Protein AF-0000000067795229 (afdb_homodimer)

Radius of gyration: 24.25 Å; Cα contacts (8 Å, |Δi|>4): 405; chains: 2; bounding box: 100×83×42 Å

Sequence (240 aa):
MGITENEPTPLRSTEGWIIIVDNLHPEISEEDLTDFYSTYGDVQVAHVNLDRRTGYAKGYALLQFATKDDADTAIAETNGVEFLEHNLEVSFAFHEADTSISQHRIRGSENRSRSPGRRRMGITENEPTPLRSTEGWIIIVDNLHPEISEEDLTDFYSTYGDVQVAHVNLDRRTGYAKGYALLQFATKDDADTAIAETNGVEFLEHNLEVSFAFHEADTSISQHRIRGSENRSRSPGRRR

Nearest PDB structures (foldseek):
  7a5p-assembly1_w  TM=8.977E-01  e=4.558E-11  Homo sapiens
  6gd3-assembly2_B  TM=9.555E-01  e=1.726E-09  Homo sapiens
  6gd1-assembly1_A  TM=9.635E-01  e=1.673E-08  Escherichia coli K-12
  4fxv-assembly1_A  TM=8.985E-01  e=4.875E-09  Homo sapiens
  5gvq-assembly1_A  TM=7.761E-01  e=3.000E-08  Homo sapiens

pLDDT: mean 82.14, std 22.74, range [29.3, 98.75]

InterPro domains:
  IPR000504 RNA recognition motif domain [PF00076] (19-88)
  IPR000504 RNA recognition motif domain [PS50102] (17-95)
  IPR000504 RNA recognition motif domain [SM00360] (18-91)
  IPR008111 RNA-binding motif protein 8 [PTHR45894] (5-113)
  IPR012677 Nucleotide-binding alpha-beta plait domain superfamily [G3DSA:3.30.70.330] (3-115)
  IPR035979 RNA-binding domain superfamily [SSF54928] (8-119)

Secondary structure (DSSP, 8-state):
------PPPB-PBPSBEEEEEES--TT--HHHHHHHHGGGS-EEEEEEEE-TTT--EEEEEEEEESSHHHHHHHHHHHTT-EETTEE-EEEES-B---------S---------------/------PPPB-PBPSBEEEEEES--TT--HHHHHHHHGGGS-EEEEEEEE-TTT--EEEEEEEEESSHHHHHHHHHHHTT-EETTEE-EEEES-B-------GGG---------------

Foldseek 3Di:
DPPPVCDDDDDDDDDFWKKKKFQDDFADDQVNVCVVLCVLHDWPDKDFDADPVPRTGPGMMMTTHHDPNSLVRSQVVQQQHDDPNTGMHMDTPDDDPPPPPCVPDVPPPPPPPPPPPPPD/DPPPVCDDDDDDDDDFWKKKKFQDDFADDQVNVCVVLCVLHHWPDKDFDADPVPRTGPGMMMTTHHDPNSLVSSQVVQQQHDDPNTGMHMDTPDDDPPPPPPVPPPPPCPPDPPPPPPDD

Solvent-accessible surface area (backbone atoms only — not comparable to full-atom values): 13807 Å² total; per-residue (Å²): 130,80,79,69,74,81,65,65,51,75,40,71,39,5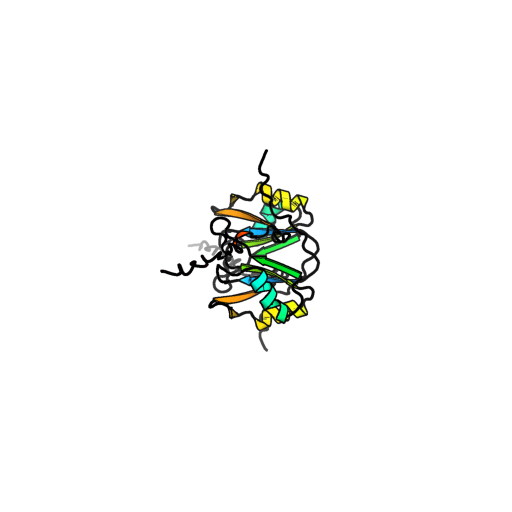6,70,22,26,41,33,34,41,30,51,45,46,46,80,61,46,45,65,59,49,47,62,62,52,41,79,43,39,63,66,76,44,63,30,62,48,58,35,85,89,77,67,34,32,73,21,41,32,41,37,29,19,69,41,62,68,32,42,49,49,42,34,70,71,38,43,64,34,74,48,87,90,22,56,26,44,46,44,67,52,40,53,48,76,72,73,68,69,77,70,59,79,73,65,69,77,67,71,74,72,73,70,79,73,74,77,123,130,82,79,69,74,83,64,66,51,73,42,71,38,57,70,22,26,42,33,35,40,31,51,44,47,47,81,60,47,43,65,59,48,46,62,62,53,42,80,43,38,63,66,78,43,63,30,61,47,58,35,85,90,79,67,32,32,72,21,42,32,42,36,27,19,69,40,62,67,32,42,50,49,41,35,71,71,38,42,63,35,75,48,87,93,24,56,26,45,44,42,66,52,40,53,49,76,74,73,69,68,72,65,65,73,68,64,72,77,70,72,75,78,73,72,78,74,75,77,127

Structure (mmCIF, N/CA/C/O backbone):
data_AF-0000000067795229-model_v1
#
loop_
_entity.id
_entity.type
_entity.pdbx_description
1 polymer YALI0E02530p
#
loop_
_atom_site.group_PDB
_atom_site.id
_atom_site.type_symbol
_atom_site.label_atom_id
_atom_site.label_alt_id
_atom_site.label_comp_id
_atom_site.label_asym_id
_atom_site.label_entity_id
_atom_site.label_seq_id
_atom_site.pdbx_PDB_ins_code
_atom_site.Cartn_x
_atom_site.Cartn_y
_atom_site.Cartn_z
_atom_site.occupancy
_atom_site.B_iso_or_equiv
_atom_site.auth_seq_id
_atom_site.auth_comp_id
_atom_site.auth_asym_id
_atom_site.auth_atom_id
_atom_site.pdbx_PDB_model_num
ATOM 1 N N . MET A 1 1 ? -32.781 7.387 12.383 1 32.22 1 MET A N 1
ATOM 2 C CA . MET A 1 1 ? -32.031 6.168 12.586 1 32.22 1 MET A CA 1
ATOM 3 C C . MET A 1 1 ? -30.781 6.164 11.703 1 32.22 1 MET A C 1
ATOM 5 O O . MET A 1 1 ? -30.875 6.203 10.477 1 32.22 1 MET A O 1
ATOM 9 N N . GLY A 1 2 ? -29.734 6.91 11.977 1 38.88 2 GLY A N 1
ATOM 10 C CA . GLY A 1 2 ? -28.594 7.254 11.141 1 38.88 2 GLY A CA 1
ATOM 11 C C . GLY A 1 2 ? -27.953 6.051 10.484 1 38.88 2 GLY A C 1
ATOM 12 O O . GLY A 1 2 ? -27.578 5.094 11.164 1 38.88 2 GLY A O 1
ATOM 13 N N . ILE A 1 3 ? -28.328 5.461 9.406 1 41.59 3 ILE A N 1
ATOM 14 C CA . ILE A 1 3 ? -27.75 4.367 8.633 1 41.59 3 ILE A CA 1
ATOM 15 C C . ILE A 1 3 ? -26.234 4.391 8.758 1 41.59 3 ILE A C 1
ATOM 17 O O . ILE A 1 3 ? -25.562 5.262 8.188 1 41.59 3 ILE A O 1
ATOM 21 N N . THR A 1 4 ? -25.719 4.203 9.867 1 48.28 4 THR A N 1
ATOM 22 C CA . THR A 1 4 ? -24.281 4.121 10.086 1 48.28 4 THR A CA 1
ATOM 23 C C . THR A 1 4 ? -23.625 3.221 9.039 1 48.28 4 THR A C 1
ATOM 25 O O . THR A 1 4 ? -23.922 2.027 8.969 1 48.28 4 THR A O 1
ATOM 28 N N . GLU A 1 5 ? -23.594 3.607 7.812 1 54.53 5 GLU A N 1
ATOM 29 C CA . GLU A 1 5 ? -22.891 2.877 6.758 1 54.53 5 GLU A CA 1
ATOM 30 C C . GLU A 1 5 ? -21.688 2.131 7.305 1 54.53 5 GLU A C 1
ATOM 32 O O . GLU A 1 5 ? -20.906 2.686 8.086 1 54.53 5 GLU A O 1
ATOM 37 N N . ASN A 1 6 ? -21.859 0.919 7.59 1 61.97 6 ASN A N 1
ATOM 38 C CA . ASN A 1 6 ? -20.938 -0.04 8.18 1 61.97 6 ASN A CA 1
ATOM 39 C C . ASN A 1 6 ? -19.562 0.008 7.504 1 61.97 6 ASN A C 1
ATOM 41 O O . ASN A 1 6 ? -19.422 -0.449 6.371 1 61.97 6 ASN A O 1
ATOM 45 N N . GLU A 1 7 ? -18.812 1.066 7.789 1 77.25 7 GLU A N 1
ATOM 46 C CA . GLU A 1 7 ? -17.422 1.123 7.332 1 77.25 7 GLU A CA 1
ATOM 47 C C . GLU A 1 7 ? -16.641 -0.091 7.816 1 77.25 7 GLU A C 1
ATOM 49 O O . GLU A 1 7 ? -16.797 -0.535 8.953 1 77.25 7 GLU A O 1
ATOM 54 N N . PRO A 1 8 ? -15.953 -0.634 6.918 1 83.88 8 PRO A N 1
ATOM 55 C CA . PRO A 1 8 ? -15.164 -1.782 7.363 1 83.88 8 PRO A CA 1
ATOM 56 C C . PRO A 1 8 ? -14.273 -1.458 8.562 1 83.88 8 PRO A C 1
ATOM 58 O O . PRO A 1 8 ? -13.758 -0.343 8.672 1 83.88 8 PRO A O 1
ATOM 61 N N . THR A 1 9 ? -14.234 -2.375 9.445 1 90.56 9 THR A N 1
ATOM 62 C CA . THR A 1 9 ? -13.414 -2.193 10.641 1 90.56 9 THR A CA 1
ATOM 63 C C . THR A 1 9 ? -11.93 -2.271 10.297 1 90.56 9 THR A C 1
ATOM 65 O O . THR A 1 9 ? -11.461 -3.281 9.766 1 90.56 9 THR A O 1
ATOM 68 N N . PRO A 1 10 ? -11.156 -1.222 10.609 1 92.62 10 PRO A N 1
ATOM 69 C CA . PRO A 1 10 ? -9.719 -1.271 10.312 1 92.62 10 PRO A CA 1
ATOM 70 C C . PRO A 1 10 ? -8.984 -2.342 11.117 1 92.62 10 PRO A C 1
ATOM 72 O O . PRO A 1 10 ? -9.383 -2.654 12.242 1 92.62 10 PRO A O 1
ATOM 75 N N . LEU A 1 11 ? -7.918 -2.846 10.508 1 91.12 11 LEU A N 1
ATOM 76 C CA . LEU A 1 11 ? -7.074 -3.836 11.172 1 91.12 11 LEU A CA 1
ATOM 77 C C . LEU A 1 11 ? -5.652 -3.314 11.336 1 91.12 11 LEU A C 1
ATOM 79 O O . LEU A 1 11 ? -5.129 -2.635 10.453 1 91.12 11 LEU A O 1
ATOM 83 N N . ARG A 1 12 ? -5.113 -3.707 12.438 1 93 12 ARG A N 1
ATOM 84 C CA . ARG A 1 12 ? -3.705 -3.432 12.695 1 93 12 ARG A CA 1
ATOM 85 C C . ARG A 1 12 ? -2.807 -4.285 11.805 1 93 12 ARG A C 1
ATOM 87 O O . ARG A 1 12 ? -3.09 -5.465 11.586 1 93 12 ARG A O 1
ATOM 94 N N . SER A 1 13 ? -1.744 -3.607 11.344 1 89.56 13 SER A N 1
ATOM 95 C CA . SER A 1 13 ? -0.718 -4.406 10.68 1 89.56 13 SER A CA 1
ATOM 96 C C . SER A 1 13 ? 0.098 -5.207 11.695 1 89.56 13 SER A C 1
ATOM 98 O O . SER A 1 13 ? 0.439 -4.695 12.766 1 89.56 13 SER A O 1
ATOM 100 N N . THR A 1 14 ? 0.274 -6.43 11.414 1 89.5 14 THR A N 1
ATOM 101 C CA . THR A 1 14 ? 1.13 -7.254 12.266 1 89.5 14 THR A CA 1
ATOM 102 C C . THR A 1 14 ? 2.518 -7.406 11.648 1 89.5 14 THR A C 1
ATOM 104 O O . THR A 1 14 ? 2.746 -6.988 10.508 1 89.5 14 THR A O 1
ATOM 107 N N . GLU A 1 15 ? 3.424 -7.988 12.484 1 90.06 15 GLU A N 1
ATOM 108 C CA . GLU A 1 15 ? 4.77 -8.227 11.969 1 90.06 15 GLU A CA 1
ATOM 109 C C . GLU A 1 15 ? 4.73 -9.117 10.727 1 90.06 15 GLU A C 1
ATOM 111 O O . GLU A 1 15 ? 4.098 -10.172 10.734 1 90.06 15 GLU A O 1
ATOM 116 N N . GLY A 1 16 ? 5.297 -8.719 9.68 1 94.06 16 GLY A N 1
ATOM 117 C CA . GLY A 1 16 ? 5.371 -9.414 8.406 1 94.06 16 GLY A CA 1
ATOM 118 C C . GLY A 1 16 ? 6.039 -8.594 7.316 1 94.06 16 GLY A C 1
ATOM 119 O O . GLY A 1 16 ? 6.84 -7.699 7.609 1 94.06 16 GLY A O 1
ATOM 120 N N . TRP A 1 17 ? 5.84 -9.148 6.148 1 96.38 17 TRP A N 1
ATOM 121 C CA . TRP A 1 17 ? 6.438 -8.516 4.973 1 96.38 17 TRP A CA 1
ATOM 122 C C . TRP A 1 17 ? 5.371 -8.172 3.939 1 96.38 17 TRP A C 1
ATOM 124 O O . TRP A 1 17 ? 4.656 -9.062 3.459 1 96.38 17 TRP A O 1
ATOM 134 N N . ILE A 1 18 ? 5.297 -6.859 3.646 1 97 18 ILE A N 1
ATOM 135 C CA . ILE A 1 18 ? 4.242 -6.387 2.756 1 97 18 ILE A CA 1
ATOM 136 C C . ILE A 1 18 ? 4.816 -6.133 1.363 1 97 18 ILE A C 1
ATOM 138 O O . ILE A 1 18 ? 5.848 -5.477 1.223 1 97 18 ILE A O 1
ATOM 142 N N . ILE A 1 19 ? 4.191 -6.688 0.37 1 97.81 19 ILE A N 1
ATOM 143 C CA . ILE A 1 19 ? 4.535 -6.387 -1.016 1 97.81 19 ILE A CA 1
ATOM 144 C C . ILE A 1 19 ? 3.398 -5.613 -1.674 1 97.81 19 ILE A C 1
ATOM 146 O O . ILE A 1 19 ? 2.246 -5.707 -1.246 1 97.81 19 ILE A O 1
ATOM 150 N N . ILE A 1 20 ? 3.723 -4.797 -2.643 1 97.5 20 ILE A N 1
ATOM 151 C CA . ILE A 1 20 ? 2.766 -4.102 -3.496 1 97.5 20 ILE A CA 1
ATOM 152 C C . ILE A 1 20 ? 2.734 -4.758 -4.875 1 97.5 20 ILE A C 1
ATOM 154 O O . ILE A 1 20 ? 3.785 -5.008 -5.473 1 97.5 20 ILE A O 1
ATOM 158 N N . VAL A 1 21 ? 1.566 -5.059 -5.344 1 97.75 21 VAL A N 1
ATOM 159 C CA . VAL A 1 21 ? 1.333 -5.562 -6.691 1 97.75 21 VAL A CA 1
ATOM 160 C C . VAL A 1 21 ? 0.591 -4.512 -7.516 1 97.75 21 VAL A C 1
ATOM 162 O O . VAL A 1 21 ? -0.549 -4.16 -7.203 1 97.75 21 VAL A O 1
ATOM 165 N N . ASP A 1 22 ? 1.22 -4.059 -8.562 1 96.06 22 ASP A N 1
ATOM 166 C CA . ASP A 1 22 ? 0.672 -3.01 -9.422 1 96.06 22 ASP A CA 1
ATOM 167 C C . ASP A 1 22 ? 0.287 -3.566 -10.789 1 96.06 22 ASP A C 1
ATOM 169 O O . ASP A 1 22 ? 0.689 -4.676 -11.148 1 96.06 22 ASP A O 1
ATOM 173 N N . ASN A 1 23 ? -0.533 -2.758 -11.484 1 95.69 23 ASN A N 1
ATOM 174 C CA . ASN A 1 23 ? -1.014 -3.076 -12.82 1 95.69 23 ASN A CA 1
ATOM 175 C C . ASN A 1 23 ? -1.986 -4.25 -12.805 1 95.69 23 ASN A C 1
ATOM 177 O O . ASN A 1 23 ? -1.893 -5.152 -13.641 1 95.69 23 ASN A O 1
ATOM 181 N N . LEU A 1 24 ? -2.842 -4.191 -11.914 1 97 24 LEU A N 1
ATOM 182 C CA . LEU A 1 24 ? -3.865 -5.223 -11.773 1 97 24 LEU A CA 1
ATOM 183 C C . LEU A 1 24 ? -5.059 -4.926 -12.68 1 97 24 LEU A C 1
ATOM 185 O O . LEU A 1 24 ? -5.363 -3.764 -12.953 1 97 24 LEU A O 1
ATOM 189 N N . HIS A 1 25 ? -5.668 -5.961 -13.148 1 97.19 25 HIS A N 1
ATOM 190 C CA . HIS A 1 25 ? -6.945 -5.836 -13.844 1 97.19 25 HIS A CA 1
ATOM 191 C C . HIS A 1 25 ? -7.996 -5.188 -12.945 1 97.19 25 HIS A C 1
ATOM 193 O O . HIS A 1 25 ? -8.086 -5.5 -11.758 1 97.19 25 HIS A O 1
ATOM 199 N N . PRO A 1 26 ? -8.891 -4.383 -13.57 1 96.12 26 PRO A N 1
ATOM 200 C CA . PRO A 1 26 ? -9.852 -3.641 -12.758 1 96.12 26 PRO A CA 1
ATOM 201 C C . PRO A 1 26 ? -10.82 -4.559 -12 1 96.12 26 PRO A C 1
ATOM 203 O O . PRO A 1 26 ? -11.359 -4.168 -10.969 1 96.12 26 PRO A O 1
ATOM 206 N N . GLU A 1 27 ? -10.977 -5.738 -12.406 1 95.19 27 GLU A N 1
ATOM 207 C CA . GLU A 1 27 ? -11.953 -6.621 -11.773 1 95.19 27 GLU A CA 1
ATOM 208 C C . GLU A 1 27 ? -11.273 -7.594 -10.812 1 95.19 27 GLU A C 1
ATOM 210 O O . GLU A 1 27 ? -11.922 -8.492 -10.273 1 95.19 27 GLU A O 1
ATOM 215 N N . ILE A 1 28 ? -10.047 -7.453 -10.555 1 96.5 28 ILE A N 1
ATOM 216 C CA . ILE A 1 28 ? -9.32 -8.336 -9.648 1 96.5 28 ILE A CA 1
ATOM 217 C C . ILE A 1 28 ? -9.898 -8.227 -8.242 1 96.5 28 ILE A C 1
ATOM 219 O O . ILE A 1 28 ? -10.227 -7.129 -7.781 1 96.5 28 ILE A O 1
ATOM 223 N N . SER A 1 29 ? -10.086 -9.352 -7.527 1 94.5 29 SER A N 1
ATOM 224 C CA . SER A 1 29 ? -10.562 -9.352 -6.145 1 94.5 29 SER A CA 1
ATOM 225 C C . SER A 1 29 ? -9.453 -9.766 -5.184 1 94.5 29 SER A C 1
ATOM 227 O O . SER A 1 29 ? -8.445 -10.352 -5.602 1 94.5 29 SER A O 1
ATOM 229 N N . GLU A 1 30 ? -9.703 -9.531 -3.961 1 95 30 GLU A N 1
ATOM 230 C CA . GLU A 1 30 ? -8.773 -9.977 -2.926 1 95 30 GLU A CA 1
ATOM 231 C C . GLU A 1 30 ? -8.68 -11.5 -2.9 1 95 30 GLU A C 1
ATOM 233 O O . GLU A 1 30 ? -7.598 -12.055 -2.682 1 95 30 GLU A O 1
ATOM 238 N N . GLU A 1 31 ? -9.789 -12.117 -3.123 1 95.31 31 GLU A N 1
ATOM 239 C CA . GLU A 1 31 ? -9.789 -13.578 -3.176 1 95.31 31 GLU A CA 1
ATOM 240 C C . GLU A 1 31 ? -8.953 -14.094 -4.34 1 95.31 31 GLU A C 1
ATOM 242 O O . GLU A 1 31 ? -8.18 -15.047 -4.188 1 95.31 31 GLU A O 1
ATOM 247 N N . ASP A 1 32 ? -9.055 -13.477 -5.516 1 95.88 32 ASP A N 1
ATOM 248 C CA . ASP A 1 32 ? -8.234 -13.844 -6.668 1 95.88 32 ASP A CA 1
ATOM 249 C C . ASP A 1 32 ? -6.75 -13.766 -6.336 1 95.88 32 ASP A C 1
ATOM 251 O O . ASP A 1 32 ? -5.988 -14.68 -6.652 1 95.88 32 ASP A O 1
ATOM 255 N N . LEU A 1 33 ? -6.359 -12.734 -5.672 1 97.12 33 LEU A N 1
ATOM 256 C CA . LEU A 1 33 ? -4.953 -12.516 -5.359 1 97.12 33 LEU A CA 1
ATOM 257 C C . LEU A 1 33 ? -4.473 -13.492 -4.289 1 97.12 33 LEU A C 1
ATOM 259 O O . LEU A 1 33 ? -3.367 -14.031 -4.387 1 97.12 33 LEU A O 1
ATOM 263 N N . THR A 1 34 ? -5.312 -13.641 -3.273 1 97.25 34 THR A N 1
ATOM 264 C CA . THR A 1 34 ? -4.945 -14.586 -2.225 1 97.25 34 THR A CA 1
ATOM 265 C C . THR A 1 34 ? -4.723 -15.984 -2.807 1 97.25 34 THR A C 1
ATOM 267 O O . THR A 1 34 ? -3.717 -16.625 -2.512 1 97.25 34 THR A O 1
ATOM 270 N N . ASP A 1 35 ? -5.645 -16.391 -3.635 1 97.06 35 ASP A N 1
ATOM 271 C CA . ASP A 1 35 ? -5.523 -17.703 -4.262 1 97.06 35 ASP A CA 1
ATOM 272 C C . ASP A 1 35 ? -4.254 -17.797 -5.105 1 97.06 35 ASP A C 1
ATOM 274 O O . ASP A 1 35 ? -3.52 -18.781 -5.031 1 97.06 35 ASP A O 1
ATOM 278 N N . PHE A 1 36 ? -3.924 -16.891 -5.879 1 97.56 36 PHE A N 1
ATOM 279 C CA . PHE A 1 36 ? -2.77 -16.875 -6.77 1 97.56 36 PHE A CA 1
ATOM 280 C C . PHE A 1 36 ? -1.471 -16.844 -5.973 1 97.56 36 PHE A C 1
ATOM 282 O O . PHE A 1 36 ? -0.566 -17.641 -6.219 1 97.56 36 PHE A O 1
ATOM 289 N N . TYR A 1 37 ? -1.35 -16.031 -5.012 1 98.38 37 TYR A N 1
ATOM 290 C CA . TYR A 1 37 ? -0.096 -15.805 -4.301 1 98.38 37 TYR A CA 1
ATOM 291 C C . TYR A 1 37 ? 0.1 -16.828 -3.199 1 98.38 37 TYR A C 1
ATOM 293 O O . TYR A 1 37 ? 1.198 -16.969 -2.656 1 98.38 37 TYR A O 1
ATOM 301 N N . SER A 1 38 ? -0.963 -17.562 -2.846 1 97.94 38 SER A N 1
ATOM 302 C CA . SER A 1 38 ? -0.82 -18.609 -1.854 1 97.94 38 SER A CA 1
ATOM 303 C C . SER A 1 38 ? 0.158 -19.688 -2.326 1 97.94 38 SER A C 1
ATOM 305 O O . SER A 1 38 ? 0.661 -20.469 -1.522 1 97.94 38 SER A O 1
ATOM 307 N N . THR A 1 39 ? 0.372 -19.719 -3.594 1 97.25 39 THR A N 1
ATOM 308 C CA . THR A 1 39 ? 1.328 -20.656 -4.168 1 97.25 39 THR A CA 1
ATOM 309 C C . THR A 1 39 ? 2.736 -20.375 -3.652 1 97.25 39 THR A C 1
ATOM 311 O O . THR A 1 39 ? 3.594 -21.266 -3.662 1 97.25 39 THR A O 1
ATOM 314 N N . TYR A 1 40 ? 3.02 -19.234 -3.064 1 97.81 40 TYR A N 1
ATOM 315 C CA . TYR A 1 40 ? 4.375 -18.828 -2.691 1 97.81 40 TYR A CA 1
ATOM 316 C C . TYR A 1 40 ? 4.523 -18.766 -1.177 1 97.81 40 TYR A C 1
ATOM 318 O O . TYR A 1 40 ? 5.613 -18.5 -0.666 1 97.81 40 TYR A O 1
ATOM 326 N N . GLY A 1 41 ? 3.445 -18.938 -0.505 1 97.06 41 GLY A N 1
ATOM 327 C CA . GLY A 1 41 ? 3.48 -18.906 0.948 1 97.06 41 GLY A CA 1
ATOM 328 C C . GLY A 1 41 ? 2.174 -18.438 1.567 1 97.06 41 GLY A C 1
ATOM 329 O O . GLY A 1 41 ? 1.165 -18.312 0.873 1 97.06 41 GLY A O 1
ATOM 330 N N . ASP A 1 42 ? 2.229 -18.25 2.863 1 95.62 42 ASP A N 1
ATOM 331 C CA . ASP A 1 42 ? 1.047 -17.859 3.623 1 95.62 42 ASP A CA 1
ATOM 332 C C . ASP A 1 42 ? 0.756 -16.359 3.443 1 95.62 42 ASP A C 1
ATOM 334 O O . ASP A 1 42 ? 1.516 -15.516 3.914 1 95.62 42 ASP A O 1
ATOM 338 N N . VAL A 1 43 ? -0.315 -16.078 2.764 1 96.69 43 VAL A N 1
ATOM 339 C CA . VAL A 1 43 ? -0.8 -14.711 2.643 1 96.69 43 VAL A CA 1
ATOM 340 C C . VAL A 1 43 ? -1.687 -14.367 3.838 1 96.69 43 VAL A C 1
ATOM 342 O O . VAL A 1 43 ? -2.818 -14.844 3.936 1 96.69 43 VAL A O 1
ATOM 345 N N . GLN A 1 44 ? -1.245 -13.539 4.66 1 94.19 44 GLN A N 1
ATOM 346 C CA . GLN A 1 44 ? -1.95 -13.242 5.902 1 94.19 44 GLN A CA 1
ATOM 347 C C . GLN A 1 44 ? -3.045 -12.203 5.676 1 94.19 44 GLN A C 1
ATOM 349 O O . GLN A 1 44 ? -4.07 -12.219 6.355 1 94.19 44 GLN A O 1
ATOM 354 N N . VAL A 1 45 ? -2.771 -11.297 4.828 1 92.75 45 VAL A N 1
ATOM 355 C CA . VAL A 1 45 ? -3.725 -10.242 4.496 1 92.75 45 VAL A CA 1
ATOM 356 C C . VAL A 1 45 ? -3.553 -9.828 3.037 1 92.75 45 VAL A C 1
ATOM 358 O O . VAL A 1 45 ? -2.43 -9.781 2.527 1 92.75 45 VAL A O 1
ATOM 361 N N . ALA A 1 46 ? -4.695 -9.664 2.369 1 95.62 46 ALA A N 1
ATOM 362 C CA . ALA A 1 46 ? -4.73 -9.062 1.039 1 95.62 46 ALA A CA 1
ATOM 363 C C . ALA A 1 46 ? -5.684 -7.867 1.007 1 95.62 46 ALA A C 1
ATOM 365 O O . ALA A 1 46 ? -6.777 -7.922 1.569 1 95.62 46 ALA A O 1
ATOM 366 N N . HIS A 1 47 ? -5.195 -6.812 0.414 1 95.25 47 HIS A N 1
ATOM 367 C CA . HIS A 1 47 ? -6.02 -5.617 0.267 1 95.25 47 HIS A CA 1
ATOM 368 C C . HIS A 1 47 ? -5.945 -5.07 -1.155 1 95.25 47 HIS A C 1
ATOM 370 O O . HIS A 1 47 ? -4.859 -4.777 -1.658 1 95.25 47 HIS A O 1
ATOM 376 N N . VAL A 1 48 ? -7.145 -4.941 -1.725 1 95.75 48 VAL A N 1
ATOM 377 C CA . VAL A 1 48 ? -7.285 -4.309 -3.031 1 95.75 48 VAL A CA 1
ATOM 378 C C . VAL A 1 48 ? -7.961 -2.949 -2.877 1 95.75 48 VAL A C 1
ATOM 380 O O . VAL A 1 48 ? -9.07 -2.857 -2.344 1 95.75 48 VAL A O 1
ATOM 383 N N . ASN A 1 49 ? -7.188 -1.893 -3.248 1 92.94 49 ASN A N 1
ATOM 384 C CA . ASN A 1 49 ? -7.77 -0.557 -3.178 1 92.94 49 ASN A CA 1
ATOM 385 C C . ASN A 1 49 ? -8.789 -0.33 -4.285 1 92.94 49 ASN A C 1
ATOM 387 O O . ASN A 1 49 ? -8.469 -0.452 -5.469 1 92.94 49 ASN A O 1
ATOM 391 N N . LEU A 1 50 ? -10.023 0.042 -3.891 1 90.88 50 LEU A N 1
ATOM 392 C CA . LEU A 1 50 ? -11.133 0.145 -4.836 1 90.88 50 LEU A CA 1
ATOM 393 C C . LEU A 1 50 ? -11.516 1.603 -5.062 1 90.88 50 LEU A C 1
ATOM 395 O O . LEU A 1 50 ? -11.391 2.43 -4.156 1 90.88 50 LEU A O 1
ATOM 399 N N . ASP A 1 51 ? -11.898 1.829 -6.32 1 89.06 51 ASP A N 1
ATOM 400 C CA . ASP A 1 51 ? -12.617 3.064 -6.605 1 89.06 51 ASP A CA 1
ATOM 401 C C . ASP A 1 51 ? -14.039 3.012 -6.043 1 89.06 51 ASP A C 1
ATOM 403 O O . ASP A 1 51 ? -14.859 2.213 -6.492 1 89.06 51 ASP A O 1
ATOM 407 N N . ARG A 1 52 ? -14.344 3.85 -5.176 1 82.62 52 ARG A N 1
ATOM 408 C CA . ARG A 1 52 ? -15.617 3.781 -4.469 1 82.62 52 ARG A CA 1
ATOM 409 C C . ARG A 1 52 ? -16.781 4.098 -5.402 1 82.62 52 ARG A C 1
ATOM 411 O O . ARG A 1 52 ? -17.922 3.711 -5.137 1 82.62 52 ARG A O 1
ATOM 418 N N . ARG A 1 53 ? -16.516 4.824 -6.477 1 87.25 53 ARG A N 1
ATOM 419 C CA . ARG A 1 53 ? -17.578 5.195 -7.41 1 87.25 53 ARG A CA 1
ATOM 420 C C . ARG A 1 53 ? -17.953 4.023 -8.312 1 87.25 53 ARG A C 1
ATOM 422 O O . ARG A 1 53 ? -19.125 3.809 -8.609 1 87.25 53 ARG A O 1
ATOM 429 N N . THR A 1 54 ? -16.984 3.174 -8.734 1 90.38 54 THR A N 1
ATOM 430 C CA . THR A 1 54 ? -17.219 2.113 -9.711 1 90.38 54 THR A CA 1
ATOM 431 C C . THR A 1 54 ? -17.203 0.745 -9.031 1 90.38 54 THR A C 1
ATOM 433 O O . THR A 1 54 ? -17.766 -0.218 -9.555 1 90.38 54 THR A O 1
ATOM 436 N N . GLY A 1 55 ? -16.484 0.65 -7.887 1 90.25 55 GLY A N 1
ATOM 437 C CA . GLY A 1 55 ? -16.281 -0.642 -7.246 1 90.25 55 GLY A CA 1
ATOM 438 C C . GLY A 1 55 ? -15.148 -1.444 -7.859 1 90.25 55 GLY A C 1
ATOM 439 O O . GLY A 1 55 ? -14.891 -2.574 -7.441 1 90.25 55 GLY A O 1
ATOM 440 N N . TYR A 1 56 ? -14.492 -0.842 -8.906 1 93.75 56 TYR A N 1
ATOM 441 C CA . TYR A 1 56 ? -13.375 -1.525 -9.547 1 93.75 56 TYR A CA 1
ATOM 442 C C . TYR A 1 56 ? -12.062 -1.231 -8.828 1 93.75 56 TYR A C 1
ATOM 444 O O . TYR A 1 56 ? -11.938 -0.209 -8.148 1 93.75 56 TYR A O 1
ATOM 452 N N . ALA A 1 57 ? -11.141 -2.164 -8.953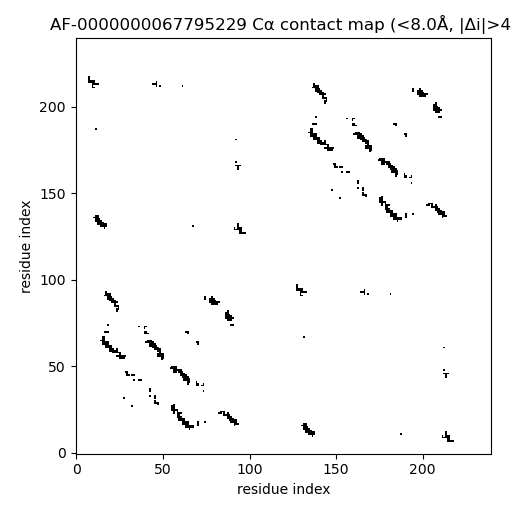 1 94.5 57 ALA A N 1
ATOM 453 C CA . ALA A 1 57 ? -9.805 -1.956 -8.383 1 94.5 57 ALA A CA 1
ATOM 454 C C . ALA A 1 57 ? -9.133 -0.736 -9.008 1 94.5 57 ALA A C 1
ATOM 456 O O . ALA A 1 57 ? -9.234 -0.513 -10.211 1 94.5 57 ALA A O 1
ATOM 457 N N . LYS A 1 58 ? -8.398 0.058 -8.211 1 93.25 58 LYS A N 1
ATOM 458 C CA . LYS A 1 58 ? -7.605 1.182 -8.695 1 93.25 58 LYS A CA 1
ATOM 459 C C . LYS A 1 58 ? -6.324 0.698 -9.375 1 93.25 58 LYS A C 1
ATOM 461 O O . LYS A 1 58 ? -5.578 1.495 -9.945 1 93.25 58 LYS A O 1
ATOM 466 N N . GLY A 1 59 ? -6.004 -0.624 -9.32 1 92.94 59 GLY A N 1
ATOM 467 C CA . GLY A 1 59 ? -4.902 -1.208 -10.07 1 92.94 59 GLY A CA 1
ATOM 468 C C . GLY A 1 59 ? -3.75 -1.648 -9.188 1 92.94 59 GLY A C 1
ATOM 469 O O . GLY A 1 59 ? -2.682 -2.014 -9.68 1 92.94 59 GLY A O 1
ATOM 470 N N . TYR A 1 60 ? -3.848 -1.559 -7.895 1 95.56 60 TYR A N 1
ATOM 471 C CA . TYR A 1 60 ? -2.789 -2.059 -7.027 1 95.56 60 TYR A CA 1
ATOM 472 C C . TYR A 1 60 ? -3.369 -2.756 -5.801 1 95.56 60 TYR A C 1
ATOM 474 O O . TYR A 1 60 ? -4.531 -2.541 -5.449 1 95.56 60 TYR A O 1
ATOM 482 N N . ALA A 1 61 ? -2.566 -3.582 -5.23 1 97.19 61 ALA A N 1
ATOM 483 C CA . ALA A 1 61 ? -2.936 -4.328 -4.031 1 97.19 61 ALA A CA 1
ATOM 484 C C . ALA A 1 61 ? -1.745 -4.469 -3.086 1 97.19 61 ALA A C 1
ATOM 486 O O . ALA A 1 61 ? -0.591 -4.371 -3.512 1 97.19 61 ALA A O 1
ATOM 487 N N . LEU A 1 62 ? -2.062 -4.656 -1.824 1 97.44 62 LEU A N 1
ATOM 488 C CA . LEU A 1 62 ? -1.092 -4.984 -0.785 1 97.44 62 LEU A CA 1
ATOM 489 C C . LEU A 1 62 ? -1.284 -6.414 -0.292 1 97.44 62 LEU A C 1
ATOM 491 O O . LEU A 1 62 ? -2.41 -6.836 -0.019 1 97.44 62 LEU A O 1
ATOM 495 N N . LEU A 1 63 ? -0.199 -7.117 -0.2 1 97.38 63 LEU A N 1
ATOM 496 C CA . LEU A 1 63 ? -0.209 -8.445 0.409 1 97.38 63 LEU A CA 1
ATOM 497 C C . LEU A 1 63 ? 0.82 -8.531 1.531 1 97.38 63 LEU A C 1
ATOM 499 O O . LEU A 1 63 ? 1.954 -8.078 1.377 1 97.38 63 LEU A O 1
ATOM 503 N N . GLN A 1 64 ? 0.381 -9.133 2.572 1 96.19 64 GLN A N 1
ATOM 504 C CA . GLN A 1 64 ? 1.314 -9.391 3.664 1 96.19 64 GLN A CA 1
ATOM 505 C C . GLN A 1 64 ? 1.643 -10.875 3.773 1 96.19 64 GLN A C 1
ATOM 507 O O . GLN A 1 64 ? 0.741 -11.711 3.875 1 96.19 64 GLN A O 1
ATOM 512 N N . PHE A 1 65 ? 2.918 -11.133 3.748 1 97.38 65 PHE A N 1
ATOM 513 C CA . PHE A 1 65 ? 3.422 -12.484 3.992 1 97.38 65 PHE A CA 1
ATOM 514 C C . PHE A 1 65 ? 4.004 -12.594 5.398 1 97.38 65 PHE A C 1
ATOM 516 O O . PHE A 1 65 ? 4.523 -11.617 5.938 1 97.38 65 PHE A O 1
ATOM 523 N N . ALA A 1 66 ? 3.996 -13.773 5.914 1 94.56 66 ALA A N 1
ATOM 524 C CA . ALA A 1 66 ? 4.52 -14.008 7.262 1 94.56 66 ALA A CA 1
ATOM 525 C C . ALA A 1 66 ? 6.047 -13.977 7.27 1 94.56 66 ALA A C 1
ATOM 527 O O . ALA A 1 66 ? 6.656 -13.523 8.242 1 94.56 66 ALA A O 1
ATOM 528 N N . THR A 1 67 ? 6.691 -14.445 6.203 1 96.5 67 THR A N 1
ATOM 529 C CA . THR A 1 67 ? 8.148 -14.516 6.191 1 96.5 67 THR A CA 1
ATOM 530 C C . THR A 1 67 ? 8.719 -13.719 5.023 1 96.5 67 THR A C 1
ATOM 532 O O . THR A 1 67 ? 8.07 -13.578 3.984 1 96.5 67 THR A O 1
ATOM 535 N N . LYS A 1 68 ? 9.898 -13.344 5.172 1 97.25 68 LYS A N 1
ATOM 536 C CA . LYS A 1 68 ? 10.602 -12.641 4.102 1 97.25 68 LYS A CA 1
ATOM 537 C C . LYS A 1 68 ? 10.828 -13.562 2.9 1 97.25 68 LYS A C 1
ATOM 539 O O . LYS A 1 68 ? 10.727 -13.125 1.752 1 97.25 68 LYS A O 1
ATOM 544 N N . ASP A 1 69 ? 11.195 -14.82 3.176 1 98.12 69 ASP A N 1
ATOM 545 C CA . ASP A 1 69 ? 11.461 -15.781 2.107 1 98.12 69 ASP A CA 1
ATOM 546 C C . ASP A 1 69 ? 10.25 -15.93 1.19 1 98.12 69 ASP A C 1
ATOM 548 O O . ASP A 1 69 ? 10.383 -15.938 -0.035 1 98.12 69 ASP A O 1
ATOM 552 N N . ASP A 1 70 ? 9.078 -16.031 1.748 1 98.44 70 ASP A N 1
ATOM 553 C CA . ASP A 1 70 ? 7.859 -16.141 0.949 1 98.44 70 ASP A CA 1
ATOM 554 C C . ASP A 1 70 ? 7.668 -14.891 0.083 1 98.44 70 ASP A C 1
ATOM 556 O O . ASP A 1 70 ? 7.355 -15 -1.104 1 98.44 70 ASP A O 1
ATOM 560 N N . ALA A 1 71 ? 7.84 -13.742 0.69 1 98.25 71 ALA A N 1
ATOM 561 C CA . ALA A 1 71 ? 7.688 -12.484 -0.036 1 98.25 71 ALA A CA 1
ATOM 562 C C . ALA A 1 71 ? 8.703 -12.375 -1.168 1 98.25 71 ALA A C 1
ATOM 564 O O . ALA A 1 71 ? 8.359 -11.992 -2.289 1 98.25 71 ALA A O 1
ATOM 565 N N . ASP A 1 72 ? 9.945 -12.734 -0.812 1 98.25 72 ASP A N 1
ATOM 566 C CA . ASP A 1 72 ? 10.992 -12.734 -1.825 1 98.25 72 ASP A CA 1
ATOM 567 C C . ASP A 1 72 ? 10.633 -13.641 -2.996 1 98.25 72 ASP A C 1
ATOM 569 O O . ASP A 1 72 ? 10.773 -13.258 -4.156 1 98.25 72 ASP A O 1
ATOM 573 N N . THR A 1 73 ? 10.242 -14.781 -2.703 1 98.44 73 THR A N 1
ATOM 574 C CA . THR A 1 73 ? 9.867 -15.742 -3.734 1 98.44 73 THR A CA 1
ATOM 575 C C . THR A 1 73 ? 8.711 -15.211 -4.578 1 98.44 73 THR A C 1
ATOM 577 O O . THR A 1 73 ? 8.742 -15.289 -5.809 1 98.44 73 THR A O 1
ATOM 580 N N . ALA A 1 74 ? 7.684 -14.688 -3.883 1 98.75 74 ALA A N 1
ATOM 581 C CA . ALA A 1 74 ? 6.535 -14.133 -4.59 1 98.75 74 ALA A CA 1
ATOM 582 C C . ALA A 1 74 ? 6.973 -13.055 -5.578 1 98.75 74 ALA A C 1
ATOM 584 O O . ALA A 1 74 ? 6.539 -13.047 -6.73 1 98.75 74 ALA A O 1
ATOM 585 N N . ILE A 1 75 ? 7.848 -12.156 -5.117 1 98.25 75 ILE A N 1
ATOM 586 C CA . ILE A 1 75 ? 8.32 -11.055 -5.957 1 98.25 75 ILE A CA 1
ATOM 587 C C . ILE A 1 75 ? 9.125 -11.609 -7.125 1 98.25 75 ILE A C 1
ATOM 589 O O . ILE A 1 75 ? 8.867 -11.273 -8.281 1 98.25 75 ILE A O 1
ATOM 593 N N . ALA A 1 76 ? 10.039 -12.5 -6.871 1 98.25 76 ALA A N 1
ATOM 594 C CA . ALA A 1 76 ? 10.914 -13.062 -7.898 1 98.25 76 ALA A CA 1
ATOM 595 C C . ALA A 1 76 ? 10.102 -13.789 -8.969 1 98.25 76 ALA A C 1
ATOM 597 O O . ALA A 1 76 ? 10.422 -13.711 -10.156 1 98.25 76 ALA A O 1
ATOM 598 N N . GLU A 1 77 ? 9.109 -14.398 -8.57 1 98.25 77 GLU A N 1
ATOM 599 C CA . GLU A 1 77 ? 8.359 -15.266 -9.477 1 98.25 77 GLU A CA 1
ATOM 600 C C . GLU A 1 77 ? 7.316 -14.484 -10.266 1 98.25 77 GLU A C 1
ATOM 602 O O . GLU A 1 77 ? 6.883 -14.914 -11.336 1 98.25 77 GLU A O 1
ATOM 607 N N . THR A 1 78 ? 6.918 -13.344 -9.75 1 98.44 78 THR A N 1
ATOM 608 C CA . THR A 1 78 ? 5.723 -12.773 -10.367 1 98.44 78 THR A CA 1
ATOM 609 C C . THR A 1 78 ? 6.012 -11.383 -10.914 1 98.44 78 THR A C 1
ATOM 611 O O . THR A 1 78 ? 5.234 -10.852 -11.711 1 98.44 78 THR A O 1
ATOM 614 N N . ASN A 1 79 ? 7.055 -10.734 -10.453 1 97.88 79 ASN A N 1
ATOM 615 C CA . ASN A 1 79 ? 7.355 -9.422 -11.023 1 97.88 79 ASN A CA 1
ATOM 616 C C . ASN A 1 79 ? 7.609 -9.516 -12.523 1 97.88 79 ASN A C 1
ATOM 618 O O . ASN A 1 79 ? 8.438 -10.305 -12.977 1 97.88 79 ASN A O 1
ATOM 622 N N . GLY A 1 80 ? 6.824 -8.758 -13.289 1 96.88 80 GLY A N 1
ATOM 623 C CA . GLY A 1 80 ? 6.973 -8.734 -14.734 1 96.88 80 GLY A CA 1
ATOM 624 C C . GLY A 1 80 ? 6.16 -9.812 -15.43 1 96.88 80 GLY A C 1
ATOM 625 O O . GLY A 1 80 ? 6.098 -9.844 -16.656 1 96.88 80 GLY A O 1
ATOM 626 N N . VAL A 1 81 ? 5.492 -10.602 -14.672 1 96.81 81 VAL A N 1
ATOM 627 C CA . VAL A 1 81 ? 4.715 -11.688 -15.258 1 96.81 81 VAL A CA 1
ATOM 628 C C . VAL A 1 81 ? 3.344 -11.172 -15.688 1 96.81 81 VAL A C 1
ATOM 630 O O . VAL A 1 81 ? 2.764 -10.312 -15.023 1 96.81 81 VAL A O 1
ATOM 633 N N . GLU A 1 82 ? 2.875 -11.773 -16.781 1 96.56 82 GLU A N 1
ATOM 634 C CA . GLU A 1 82 ? 1.532 -11.438 -17.25 1 96.56 82 GLU A CA 1
ATOM 635 C C . GLU A 1 82 ? 0.466 -12.125 -16.406 1 96.56 82 GLU A C 1
ATOM 637 O O . GLU A 1 82 ? 0.553 -13.336 -16.141 1 96.56 82 GLU A O 1
ATOM 642 N N . PHE A 1 83 ? -0.448 -11.422 -15.961 1 94.5 83 PHE A N 1
ATOM 643 C CA . PHE A 1 83 ? -1.593 -11.891 -15.188 1 94.5 83 PHE A CA 1
ATOM 644 C C . PHE A 1 83 ? -2.869 -11.188 -15.633 1 94.5 83 PHE A C 1
ATOM 646 O O . PHE A 1 83 ? -2.98 -9.969 -15.523 1 94.5 83 PHE A O 1
ATOM 653 N N . LEU A 1 84 ? -3.834 -11.906 -16.156 1 93.94 84 LEU A N 1
ATOM 654 C CA . LEU A 1 84 ? -5.086 -11.367 -16.688 1 93.94 84 LEU A CA 1
ATOM 655 C C . LEU A 1 84 ? -4.816 -10.258 -17.688 1 93.94 84 LEU A C 1
ATOM 657 O O . LEU A 1 84 ? -5.398 -9.172 -17.594 1 93.94 84 LEU A O 1
ATOM 661 N N . GLU A 1 85 ? -3.785 -10.453 -18.547 1 94.12 85 GLU A N 1
ATOM 662 C CA . GLU A 1 85 ? -3.463 -9.609 -19.688 1 94.12 85 GLU A CA 1
ATOM 663 C C . GLU A 1 85 ? -2.76 -8.328 -19.25 1 94.12 85 GLU A C 1
ATOM 665 O O . GLU A 1 85 ? -2.73 -7.344 -19.984 1 94.12 85 GLU A O 1
ATOM 670 N N . HIS A 1 86 ? -2.291 -8.305 -18.047 1 96.75 86 HIS A N 1
ATOM 671 C CA . HIS A 1 86 ? -1.501 -7.191 -17.547 1 96.75 86 HIS A CA 1
ATOM 672 C C . HIS A 1 86 ? -0.169 -7.668 -16.969 1 96.75 86 HIS A C 1
ATOM 674 O O . HIS A 1 86 ? -0.11 -8.703 -16.312 1 96.75 86 HIS A O 1
ATOM 680 N N . ASN A 1 87 ? 0.909 -6.93 -17.25 1 96.69 87 ASN A N 1
ATOM 681 C CA . ASN A 1 87 ? 2.191 -7.27 -16.641 1 96.69 87 ASN A CA 1
ATOM 682 C C . ASN A 1 87 ? 2.299 -6.723 -15.219 1 96.69 87 ASN A C 1
ATOM 684 O O . ASN A 1 87 ? 2.312 -5.508 -15.016 1 96.69 87 ASN A O 1
ATOM 688 N N . LEU A 1 88 ? 2.41 -7.633 -14.289 1 97.62 88 LEU A N 1
ATOM 689 C CA . LEU A 1 88 ? 2.469 -7.23 -12.883 1 97.62 88 LEU A CA 1
ATOM 690 C C . LEU A 1 88 ? 3.781 -6.516 -12.586 1 97.62 88 LEU A C 1
ATOM 692 O O . LEU A 1 88 ? 4.816 -6.832 -13.172 1 97.62 88 LEU A O 1
ATOM 696 N N . GLU A 1 89 ? 3.76 -5.531 -11.789 1 96.75 89 GLU A N 1
ATOM 697 C CA . GLU A 1 89 ? 4.918 -4.949 -11.117 1 96.75 89 GLU A CA 1
ATOM 698 C C . GLU A 1 89 ? 4.852 -5.176 -9.609 1 96.75 89 GLU A C 1
ATOM 700 O O . GLU A 1 89 ? 3.895 -4.758 -8.953 1 96.75 89 GLU A O 1
ATOM 705 N N . VAL A 1 90 ? 5.805 -5.852 -9.062 1 97.5 90 VAL A N 1
ATOM 706 C CA . VAL A 1 90 ? 5.738 -6.305 -7.68 1 97.5 90 VAL A CA 1
ATOM 707 C C . VAL A 1 90 ? 7 -5.879 -6.934 1 97.5 90 VAL A C 1
ATOM 709 O O . VAL A 1 90 ? 8.117 -6.055 -7.438 1 97.5 90 VAL A O 1
ATOM 712 N N . SER A 1 91 ? 6.852 -5.316 -5.805 1 96.38 91 SER A N 1
ATOM 713 C CA . SER A 1 91 ? 7.977 -4.887 -4.984 1 96.38 91 SER A CA 1
ATOM 714 C C . SER A 1 91 ? 7.605 -4.859 -3.504 1 96.38 91 SER A C 1
ATOM 716 O O . SER A 1 91 ? 6.434 -4.984 -3.152 1 96.38 91 SER A O 1
ATOM 718 N N . PHE A 1 92 ? 8.633 -4.75 -2.701 1 96.19 92 PHE A N 1
ATOM 719 C CA . PHE A 1 92 ? 8.375 -4.539 -1.282 1 96.19 92 PHE A CA 1
ATOM 720 C C . PHE A 1 92 ? 7.781 -3.156 -1.042 1 96.19 92 PHE A C 1
ATOM 722 O O . PHE A 1 92 ? 8.195 -2.18 -1.671 1 96.19 92 PHE A O 1
ATOM 729 N N . ALA A 1 93 ? 6.902 -3.119 -0.089 1 94.62 93 ALA A N 1
ATOM 730 C CA . ALA A 1 93 ? 6.324 -1.832 0.287 1 94.62 93 ALA A CA 1
ATOM 731 C C . ALA A 1 93 ? 7.328 -0.99 1.073 1 94.62 93 ALA A C 1
ATOM 733 O O . ALA A 1 93 ? 7.492 0.202 0.803 1 94.62 93 ALA A O 1
ATOM 734 N N . PHE A 1 94 ? 8.039 -1.589 2.012 1 91.75 94 PHE A N 1
ATOM 735 C CA . PHE A 1 94 ? 8.906 -0.841 2.912 1 91.75 94 PHE A CA 1
ATOM 736 C C . PHE A 1 94 ? 10.367 -1.196 2.674 1 91.75 94 PHE A C 1
ATOM 738 O O . PHE A 1 94 ? 10.719 -2.373 2.547 1 91.75 94 PHE A O 1
ATOM 745 N N . HIS A 1 95 ? 11.148 -0.121 2.533 1 90.62 95 HIS A N 1
ATOM 746 C CA . HIS A 1 95 ? 12.586 -0.256 2.299 1 90.62 95 HIS A CA 1
ATOM 747 C C . HIS A 1 95 ? 13.375 0.749 3.131 1 90.62 95 HIS A C 1
ATOM 749 O O . HIS A 1 95 ? 12.844 1.788 3.527 1 90.62 95 HIS A O 1
ATOM 755 N N . GLU A 1 96 ? 14.562 0.367 3.361 1 85 96 GLU A N 1
ATOM 756 C CA . GLU A 1 96 ? 15.461 1.351 3.959 1 85 96 GLU A CA 1
ATOM 757 C C . GLU A 1 96 ? 15.695 2.531 3.02 1 85 96 GLU A C 1
ATOM 759 O O . GLU A 1 96 ? 15.742 2.359 1.8 1 85 96 GLU A O 1
ATOM 764 N N . ALA A 1 97 ? 15.602 3.736 3.682 1 71.75 97 ALA A N 1
ATOM 765 C CA . ALA A 1 97 ? 15.859 4.938 2.895 1 71.75 97 ALA A CA 1
ATOM 766 C C . ALA A 1 97 ? 17.172 4.809 2.119 1 71.75 97 ALA A C 1
ATOM 768 O O . ALA A 1 97 ? 18.125 4.195 2.6 1 71.75 97 ALA A O 1
ATOM 769 N N . ASP A 1 98 ? 16.969 5.008 0.786 1 60.75 98 ASP A N 1
ATOM 770 C CA . ASP A 1 98 ? 18.203 5 0.018 1 60.75 98 ASP A CA 1
ATOM 771 C C . ASP A 1 98 ? 19.188 6.059 0.534 1 60.75 98 ASP A C 1
ATOM 773 O O . ASP A 1 98 ? 18.828 7.23 0.65 1 60.75 98 ASP A O 1
ATOM 777 N N . THR A 1 99 ? 20.047 5.688 1.441 1 52.16 99 THR A N 1
ATOM 778 C CA . THR A 1 99 ? 21.109 6.625 1.775 1 52.16 99 THR A CA 1
ATOM 779 C C . THR A 1 99 ? 21.844 7.082 0.517 1 52.16 99 THR A C 1
ATOM 781 O O . THR A 1 99 ? 22.844 7.797 0.6 1 52.16 99 THR A O 1
ATOM 784 N N . SER A 1 100 ? 21.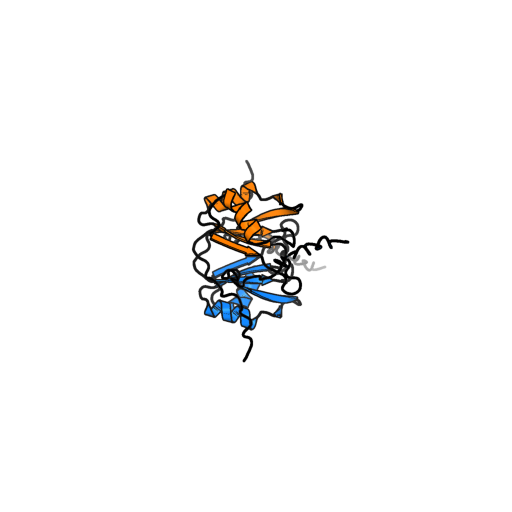531 6.543 -0.479 1 50.06 100 SER A N 1
ATOM 785 C CA . SER A 1 100 ? 22.391 7 -1.571 1 50.06 100 SER A CA 1
ATOM 786 C C . SER A 1 100 ? 22.25 8.5 -1.789 1 50.06 100 SER A C 1
ATOM 788 O O . SER A 1 100 ? 21.141 9.031 -1.793 1 50.06 100 SER A O 1
ATOM 790 N N . ILE A 1 101 ? 23.266 9.227 -1.374 1 42.41 101 ILE A N 1
ATOM 791 C CA . ILE A 1 101 ? 23.625 10.625 -1.566 1 42.41 101 ILE A CA 1
ATOM 792 C C . ILE A 1 101 ? 23.141 11.102 -2.938 1 42.41 101 ILE A C 1
ATOM 794 O O . ILE A 1 101 ? 23.625 10.617 -3.967 1 42.41 101 ILE A O 1
ATOM 798 N N . SER A 1 102 ? 21.875 11.195 -3.084 1 42.47 102 SER A N 1
ATOM 799 C CA . SER A 1 102 ? 21.625 11.992 -4.277 1 42.47 102 SER A CA 1
ATOM 800 C C . SER A 1 102 ? 22.609 13.156 -4.371 1 42.47 102 SER A C 1
ATOM 802 O O . SER A 1 102 ? 22.5 14.125 -3.613 1 42.47 102 SER A O 1
ATOM 804 N N . GLN A 1 103 ? 23.766 12.828 -4.598 1 39.5 103 GLN A N 1
ATOM 805 C CA . GLN A 1 103 ? 24.75 13.82 -5.016 1 39.5 103 GLN A CA 1
ATOM 806 C C . GLN A 1 103 ? 24.156 14.773 -6.055 1 39.5 103 GLN A C 1
ATOM 808 O O . GLN A 1 103 ? 24.891 15.32 -6.887 1 39.5 103 GLN A O 1
ATOM 813 N N . HIS A 1 104 ? 22.953 14.57 -6.363 1 38.91 104 HIS A N 1
ATOM 814 C CA . HIS A 1 104 ? 22.688 15.461 -7.492 1 38.91 104 HIS A CA 1
ATOM 815 C C . HIS A 1 104 ? 23.219 16.859 -7.234 1 38.91 104 HIS A C 1
ATOM 817 O O . HIS A 1 104 ? 23.953 17.406 -8.055 1 38.91 104 HIS A O 1
ATOM 823 N N . ARG A 1 105 ? 22.141 17.844 -7.078 1 38.66 105 ARG A N 1
ATOM 824 C CA . ARG A 1 105 ? 22.078 19.109 -7.781 1 38.66 105 ARG A CA 1
ATOM 825 C C . ARG A 1 105 ? 22.875 20.188 -7.043 1 38.66 105 ARG A C 1
ATOM 827 O O . ARG A 1 105 ? 22.312 21.109 -6.469 1 38.66 105 ARG A O 1
ATOM 834 N N . ILE A 1 106 ? 23.64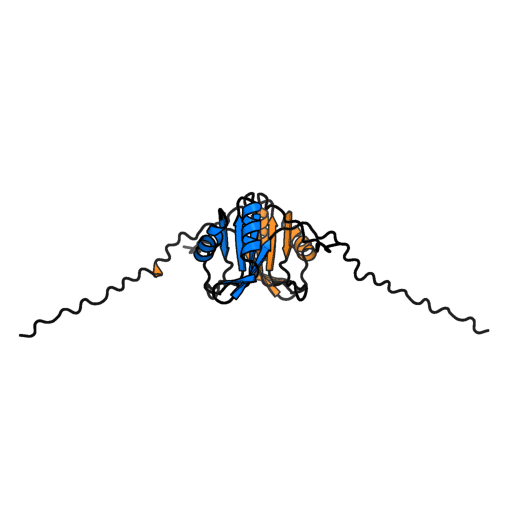1 19.688 -6.043 1 34.56 106 ILE A N 1
ATOM 835 C CA . ILE A 1 106 ? 24.328 20.922 -5.695 1 34.56 106 ILE A CA 1
ATOM 836 C C . ILE A 1 106 ? 25.156 21.406 -6.887 1 34.56 106 ILE A C 1
ATOM 838 O O . ILE A 1 106 ? 26.281 20.969 -7.082 1 34.56 106 ILE A O 1
ATOM 842 N N . ARG A 1 107 ? 24.797 21.047 -8.117 1 38 107 ARG A N 1
ATOM 843 C CA . ARG A 1 107 ? 25.609 21.812 -9.047 1 38 107 ARG A CA 1
ATOM 844 C C . ARG A 1 107 ? 25.766 23.25 -8.578 1 38 107 ARG A C 1
ATOM 846 O O . ARG A 1 107 ? 24.781 23.953 -8.359 1 38 107 ARG A O 1
ATOM 853 N N . GLY A 1 108 ? 26.766 23.453 -7.891 1 33.47 108 GLY A N 1
ATOM 854 C CA . GLY A 1 108 ? 27.469 24.672 -7.512 1 33.47 108 GLY A CA 1
ATOM 855 C C . GLY A 1 108 ? 27.312 25.797 -8.523 1 33.47 108 GLY A C 1
ATOM 856 O O . GLY A 1 108 ? 27.594 25.609 -9.703 1 33.47 108 GLY A O 1
ATOM 857 N N . SER A 1 109 ? 26.25 26.453 -8.5 1 40.84 109 SER A N 1
ATOM 858 C CA . SER A 1 109 ? 26.328 27.812 -9.016 1 40.84 109 SER A CA 1
ATOM 859 C C . SER A 1 109 ? 27.672 28.438 -8.727 1 40.84 109 SER A C 1
ATOM 861 O O . SER A 1 109 ? 27.984 28.781 -7.582 1 40.84 109 SER A O 1
ATOM 863 N N . GLU A 1 110 ? 28.703 27.797 -9.195 1 39.84 110 GLU A N 1
ATOM 864 C CA . GLU A 1 110 ? 29.906 28.609 -9.266 1 39.84 110 GLU A CA 1
ATOM 865 C C . GLU A 1 110 ? 29.625 29.984 -9.883 1 39.84 110 GLU A C 1
ATOM 867 O O . GLU A 1 110 ? 29.172 30.062 -11.023 1 39.84 110 GLU A O 1
ATOM 872 N N . ASN A 1 111 ? 29.109 30.797 -9.141 1 35.78 111 ASN A N 1
ATOM 873 C CA . ASN A 1 111 ? 29.188 32.219 -9.43 1 35.78 111 ASN A CA 1
ATOM 874 C C . ASN A 1 111 ? 30.547 32.594 -10.008 1 35.78 111 ASN A C 1
ATOM 876 O O . ASN A 1 111 ? 31.594 32.344 -9.398 1 35.78 111 ASN A O 1
ATOM 880 N N . ARG A 1 112 ? 30.672 32.438 -11.281 1 44.69 112 ARG A N 1
ATOM 881 C CA . ARG A 1 112 ? 31.688 33.125 -12.062 1 44.69 112 ARG A CA 1
ATOM 882 C C . ARG A 1 112 ? 31.875 34.562 -11.555 1 44.69 112 ARG A C 1
ATOM 884 O O . ARG A 1 112 ? 30.984 35.406 -11.695 1 44.69 112 ARG A O 1
ATOM 891 N N . SER A 1 113 ? 32.5 34.688 -10.305 1 36.09 113 SER A N 1
ATOM 892 C CA . SER A 1 113 ? 33.062 36 -9.977 1 36.09 113 SER A CA 1
ATOM 893 C C . SER A 1 113 ? 33.719 36.625 -11.188 1 36.09 113 SER A C 1
ATOM 895 O O . SER A 1 113 ? 34.688 36.094 -11.711 1 36.09 113 SER A O 1
ATOM 897 N N . ARG A 1 114 ? 32.969 37.094 -12.133 1 44.62 114 ARG A N 1
ATOM 898 C CA . ARG A 1 114 ? 33.531 38 -13.109 1 44.62 114 ARG A CA 1
ATOM 899 C C . ARG A 1 114 ? 34.5 38.969 -12.461 1 44.62 114 ARG A C 1
ATOM 901 O O . ARG A 1 114 ? 34.188 39.656 -11.484 1 44.62 114 ARG A O 1
ATOM 908 N N . SER A 1 115 ? 35.812 38.562 -12.531 1 41.38 115 SER A N 1
ATOM 909 C CA . SER A 1 115 ? 36.969 39.406 -12.266 1 41.38 115 SER A CA 1
ATOM 910 C C . SER A 1 115 ? 36.812 40.812 -12.875 1 41.38 115 SER A C 1
ATOM 912 O O . SER A 1 115 ? 36.438 40.938 -14.039 1 41.38 115 SER A O 1
ATOM 914 N N . PRO A 1 116 ? 36.5 41.75 -12.078 1 46.09 116 PRO A N 1
ATOM 915 C CA . PRO A 1 116 ? 36.625 43.156 -12.547 1 46.09 116 PRO A CA 1
ATOM 916 C C . PRO A 1 116 ? 38 43.406 -13.195 1 46.09 116 PRO A C 1
ATOM 918 O O . PRO A 1 116 ? 39.031 43.188 -12.57 1 46.09 116 PRO A O 1
ATOM 921 N N . GLY A 1 117 ? 38.219 42.875 -14.367 1 37.34 117 GLY A N 1
ATOM 922 C CA . GLY A 1 117 ? 39.438 43.375 -15 1 37.34 117 GLY A CA 1
ATOM 923 C C . GLY A 1 117 ? 39.688 44.844 -14.766 1 37.34 117 GLY A C 1
ATOM 924 O O . GLY A 1 117 ? 38.75 45.656 -14.727 1 37.34 117 GLY A O 1
ATOM 925 N N . ARG A 1 118 ? 40.812 45.188 -14.188 1 41.16 118 ARG A N 1
ATOM 926 C CA . ARG A 1 118 ? 41.594 46.438 -14.023 1 41.16 118 ARG A CA 1
ATOM 927 C C . ARG A 1 118 ? 41.781 47.125 -15.359 1 41.16 118 ARG A C 1
ATOM 929 O O . ARG A 1 118 ? 42.531 46.656 -16.219 1 41.16 118 ARG A O 1
ATOM 936 N N . ARG A 1 119 ? 40.781 47.281 -16.203 1 36.75 119 ARG A N 1
ATOM 937 C CA . ARG A 1 119 ? 41.406 48.125 -17.219 1 36.75 119 ARG A CA 1
ATOM 938 C C . ARG A 1 119 ? 42.125 49.312 -16.578 1 36.75 119 ARG A C 1
ATOM 940 O O . ARG A 1 119 ? 41.531 50.062 -15.789 1 36.75 119 ARG A O 1
ATOM 947 N N . ARG A 1 120 ? 43.469 49.031 -16.562 1 29.3 120 ARG A N 1
ATOM 948 C CA . ARG A 1 120 ? 44.344 50.188 -16.781 1 29.3 120 ARG A CA 1
ATOM 949 C C . ARG A 1 120 ? 43.875 51 -17.969 1 29.3 120 ARG A C 1
ATOM 951 O O . ARG A 1 120 ? 43.406 50.469 -18.953 1 29.3 120 ARG A O 1
ATOM 958 N N . MET B 1 1 ? 33 -7.312 -12.391 1 31.8 1 MET B N 1
ATOM 959 C CA . MET B 1 1 ? 32.562 -6.801 -11.102 1 31.8 1 MET B CA 1
ATOM 960 C C . MET B 1 1 ? 31.062 -6.484 -11.125 1 31.8 1 MET B C 1
ATOM 962 O O . MET B 1 1 ? 30.609 -5.652 -11.914 1 31.8 1 MET B O 1
ATOM 966 N N . GLY B 1 2 ? 30.141 -7.414 -11.086 1 38.81 2 GLY B N 1
ATOM 967 C CA . GLY B 1 2 ? 28.719 -7.309 -11.336 1 38.81 2 GLY B CA 1
ATOM 968 C C . GLY B 1 2 ? 28.062 -6.145 -10.609 1 38.81 2 GLY B C 1
ATOM 969 O O . GLY B 1 2 ? 28.188 -6.023 -9.391 1 38.81 2 GLY B O 1
ATOM 970 N N . ILE B 1 3 ? 28.031 -4.902 -10.992 1 41.62 3 ILE B N 1
ATOM 971 C CA . ILE B 1 3 ? 27.359 -3.721 -10.453 1 41.62 3 ILE B CA 1
ATOM 972 C C . ILE B 1 3 ? 26.078 -4.129 -9.75 1 41.62 3 ILE B C 1
ATOM 974 O O . ILE B 1 3 ? 25.094 -4.484 -10.406 1 41.62 3 ILE B O 1
ATOM 978 N N . THR B 1 4 ? 26.109 -4.855 -8.766 1 48.41 4 THR B N 1
ATOM 979 C CA . THR B 1 4 ? 24.953 -5.246 -7.969 1 48.41 4 THR B CA 1
ATOM 980 C C . THR B 1 4 ? 24.078 -4.035 -7.664 1 48.41 4 THR B C 1
ATOM 982 O O . THR B 1 4 ? 24.516 -3.094 -7 1 48.41 4 THR B O 1
ATOM 985 N N . GLU B 1 5 ? 23.438 -3.48 -8.633 1 54.72 5 GLU B N 1
ATOM 986 C CA . GLU B 1 5 ? 22.484 -2.385 -8.453 1 54.72 5 GLU B CA 1
ATOM 987 C C . GLU B 1 5 ? 21.812 -2.461 -7.082 1 54.72 5 GLU B C 1
ATOM 989 O O . GLU B 1 5 ? 21.391 -3.533 -6.656 1 54.72 5 GLU B O 1
ATOM 994 N N . ASN B 1 6 ? 22.328 -1.743 -6.172 1 62.22 6 ASN B N 1
ATOM 995 C CA . ASN B 1 6 ? 21.969 -1.643 -4.762 1 62.22 6 ASN B CA 1
ATOM 996 C C . ASN B 1 6 ? 20.469 -1.482 -4.57 1 62.22 6 ASN B C 1
ATOM 998 O O . ASN B 1 6 ? 19.906 -0.414 -4.836 1 62.22 6 ASN B O 1
ATOM 1002 N N . GLU B 1 7 ? 19.719 -2.559 -4.801 1 77.31 7 GLU B N 1
ATOM 1003 C CA . GLU B 1 7 ? 18.297 -2.557 -4.477 1 77.31 7 GLU B CA 1
ATOM 1004 C C . GLU B 1 7 ? 18.078 -2.199 -3.012 1 77.31 7 GLU B C 1
ATOM 1006 O O . GLU B 1 7 ? 18.812 -2.654 -2.133 1 77.31 7 GLU B O 1
ATOM 1011 N N . PRO B 1 8 ? 17.203 -1.343 -2.848 1 84.44 8 PRO B N 1
ATOM 1012 C CA . PRO B 1 8 ? 16.938 -1.002 -1.447 1 84.44 8 PRO B CA 1
ATOM 1013 C C . PRO B 1 8 ? 16.625 -2.227 -0.588 1 84.44 8 PRO B C 1
ATOM 1015 O O . PRO B 1 8 ? 16 -3.178 -1.062 1 84.44 8 PRO B O 1
ATOM 1018 N N . THR B 1 9 ? 17.188 -2.186 0.57 1 90.69 9 THR B N 1
ATOM 1019 C CA . THR B 1 9 ? 16.969 -3.295 1.493 1 90.69 9 THR B CA 1
ATOM 1020 C C . THR B 1 9 ? 15.531 -3.291 2.018 1 90.69 9 THR B C 1
ATOM 1022 O O . THR B 1 9 ? 15.094 -2.311 2.619 1 90.69 9 THR B O 1
ATOM 1025 N N . PRO B 1 10 ? 14.789 -4.395 1.827 1 92.88 10 PRO B N 1
ATOM 1026 C CA . PRO B 1 10 ? 13.414 -4.426 2.336 1 92.88 10 PRO B CA 1
ATOM 1027 C C . PRO B 1 10 ? 13.344 -4.379 3.861 1 92.88 10 PRO B C 1
ATOM 1029 O O . PRO B 1 10 ? 14.258 -4.863 4.535 1 92.88 10 PRO B O 1
ATOM 1032 N N . LEU B 1 11 ? 12.25 -3.82 4.352 1 91.44 11 LEU B N 1
ATOM 1033 C CA . LEU B 1 11 ? 12.008 -3.752 5.785 1 91.44 11 LEU B CA 1
ATOM 1034 C C . LEU B 1 11 ? 10.734 -4.508 6.156 1 91.44 11 LEU B C 1
ATOM 1036 O O . LEU B 1 11 ? 9.75 -4.473 5.418 1 91.44 11 LEU B O 1
ATOM 1040 N N . ARG B 1 12 ? 10.844 -5.09 7.289 1 93.38 12 ARG B N 1
ATOM 1041 C CA . ARG B 1 12 ? 9.672 -5.738 7.875 1 93.38 12 ARG B CA 1
ATOM 1042 C C . ARG B 1 12 ? 8.656 -4.707 8.359 1 93.38 12 ARG B C 1
ATOM 1044 O O . ARG B 1 12 ? 9.031 -3.674 8.914 1 93.38 12 ARG B O 1
ATOM 1051 N N . SER B 1 13 ? 7.383 -5.074 8.117 1 90.06 13 SER B N 1
ATOM 1052 C CA . SER B 1 13 ? 6.352 -4.258 8.75 1 90.06 13 SER B CA 1
ATOM 1053 C C . SER B 1 13 ? 6.258 -4.551 10.242 1 90.06 13 SER B C 1
ATOM 1055 O O . SER B 1 13 ? 6.352 -5.707 10.664 1 90.06 13 SER B O 1
ATOM 1057 N N . THR B 1 14 ? 6.211 -3.518 11.008 1 89.94 14 THR B N 1
ATOM 1058 C CA . THR B 1 14 ? 6.004 -3.691 12.438 1 89.94 14 THR B CA 1
ATOM 1059 C C . THR B 1 14 ? 4.547 -3.432 12.812 1 89.94 14 THR B C 1
ATOM 1061 O O . THR B 1 14 ? 3.756 -2.996 11.977 1 89.94 14 THR B O 1
ATOM 1064 N N . GLU B 1 15 ? 4.238 -3.783 14.102 1 90.56 15 GLU B N 1
ATOM 1065 C CA . GLU B 1 15 ? 2.879 -3.525 14.57 1 90.56 15 GLU B CA 1
ATOM 1066 C C . GLU B 1 15 ? 2.525 -2.047 14.445 1 90.56 15 GLU B C 1
ATOM 1068 O O . GLU B 1 15 ? 3.283 -1.184 14.898 1 90.56 15 GLU B O 1
ATOM 1073 N N . GLY B 1 16 ? 1.501 -1.72 13.836 1 94.12 16 GLY B N 1
ATOM 1074 C CA . GLY B 1 16 ? 1.004 -0.371 13.609 1 94.12 16 GLY B CA 1
ATOM 1075 C C . GLY B 1 16 ? -0.224 -0.328 12.719 1 94.12 16 GLY B C 1
ATOM 1076 O O . GLY B 1 16 ? -0.962 -1.311 12.625 1 94.12 16 GLY B O 1
ATOM 1077 N N . TRP B 1 17 ? -0.471 0.895 12.328 1 96.31 17 TRP B N 1
ATOM 1078 C CA . TRP B 1 17 ? -1.639 1.146 11.492 1 96.31 17 TRP B CA 1
ATOM 1079 C C . TRP B 1 17 ? -1.236 1.828 10.188 1 96.31 17 TRP B C 1
ATOM 1081 O O . TRP B 1 17 ? -0.65 2.914 10.203 1 96.31 17 TRP B O 1
ATOM 1091 N N . ILE B 1 18 ? -1.565 1.128 9.086 1 97 18 ILE B N 1
ATOM 1092 C CA . ILE B 1 18 ? -1.136 1.619 7.781 1 97 18 ILE B CA 1
ATOM 1093 C C . ILE B 1 18 ? -2.311 2.285 7.066 1 97 18 ILE B C 1
ATOM 1095 O O . ILE B 1 18 ? -3.402 1.717 6.992 1 97 18 ILE B O 1
ATOM 1099 N N . ILE B 1 19 ? -2.1 3.473 6.605 1 97.81 19 ILE B N 1
ATOM 1100 C CA . ILE B 1 19 ? -3.078 4.152 5.762 1 97.81 19 ILE B CA 1
ATOM 1101 C C . ILE B 1 19 ? -2.531 4.285 4.34 1 97.81 19 ILE B C 1
ATOM 1103 O O . ILE B 1 19 ? -1.316 4.281 4.133 1 97.81 19 ILE B O 1
ATOM 1107 N N . ILE B 1 20 ? -3.416 4.316 3.363 1 97.56 20 ILE B N 1
ATOM 1108 C CA . ILE B 1 20 ? -3.102 4.605 1.969 1 97.56 20 ILE B CA 1
ATOM 1109 C C . ILE B 1 20 ? -3.561 6.02 1.618 1 97.56 20 ILE B C 1
ATOM 1111 O O . ILE B 1 20 ? -4.691 6.406 1.923 1 97.56 20 ILE B O 1
ATOM 1115 N N . VAL B 1 21 ? -2.695 6.781 1.044 1 97.75 21 VAL B N 1
ATOM 1116 C CA . VAL B 1 21 ? -2.994 8.109 0.513 1 97.75 21 VAL B CA 1
ATOM 1117 C C . VAL B 1 21 ? -2.922 8.078 -1.013 1 97.75 21 VAL B C 1
ATOM 1119 O O . VAL B 1 21 ? -1.855 7.844 -1.586 1 97.75 21 VAL B O 1
ATOM 1122 N N . ASP B 1 22 ? -4.031 8.367 -1.634 1 96.06 22 ASP B N 1
ATOM 1123 C CA . ASP B 1 22 ? -4.145 8.328 -3.088 1 96.06 22 ASP B CA 1
ATOM 1124 C C . ASP B 1 22 ? -4.316 9.734 -3.662 1 96.06 22 ASP B C 1
ATOM 1126 O O . ASP B 1 22 ? -4.613 10.68 -2.926 1 96.06 22 ASP B O 1
ATOM 1130 N N . ASN B 1 23 ? -4.062 9.797 -4.988 1 95.62 23 ASN B N 1
ATOM 1131 C CA . ASN B 1 23 ? -4.176 11.031 -5.754 1 95.62 23 ASN B CA 1
ATOM 1132 C C . ASN B 1 23 ? -3.09 12.031 -5.367 1 95.62 23 ASN B C 1
ATOM 1134 O O . ASN B 1 23 ? -3.367 13.219 -5.188 1 95.62 23 ASN B O 1
ATOM 1138 N N . LEU B 1 24 ? -1.956 11.547 -5.277 1 97 24 LEU B N 1
ATOM 1139 C CA . LEU B 1 24 ? -0.799 12.367 -4.949 1 97 24 LEU B CA 1
ATOM 1140 C C . LEU B 1 24 ? -0.224 13.023 -6.199 1 97 24 LEU B C 1
ATOM 1142 O O . LEU B 1 24 ? -0.303 12.461 -7.293 1 97 24 LEU B O 1
ATOM 1146 N N . HIS B 1 25 ? 0.311 14.188 -6.027 1 97.19 25 HIS B N 1
ATOM 1147 C CA . HIS B 1 25 ? 1.089 14.828 -7.082 1 97.19 25 HIS B CA 1
ATOM 1148 C C . HIS B 1 25 ? 2.283 13.977 -7.484 1 97.19 25 HIS B C 1
ATOM 1150 O O . HIS B 1 25 ? 2.953 13.391 -6.629 1 97.19 25 HIS B O 1
ATOM 1156 N N . PRO B 1 26 ? 2.619 14.016 -8.797 1 96 26 PRO B N 1
ATOM 1157 C CA . PRO B 1 26 ? 3.682 13.125 -9.273 1 96 26 PRO B CA 1
ATOM 1158 C C . PRO B 1 26 ? 5.039 13.445 -8.641 1 96 26 PRO B C 1
ATOM 1160 O O . PRO B 1 26 ? 5.902 12.57 -8.562 1 96 26 PRO B O 1
ATOM 1163 N N . GLU B 1 27 ? 5.23 14.586 -8.133 1 95.12 27 GLU B N 1
ATOM 1164 C CA . GLU B 1 27 ? 6.539 14.961 -7.594 1 95.12 27 GLU B CA 1
ATOM 1165 C C . GLU B 1 27 ? 6.566 14.844 -6.074 1 95.12 27 GLU B C 1
ATOM 1167 O O . GLU B 1 27 ? 7.547 15.219 -5.434 1 95.12 27 GLU B O 1
ATOM 1172 N N . ILE B 1 28 ? 5.586 14.305 -5.5 1 96.56 28 ILE B N 1
ATOM 1173 C CA . ILE B 1 28 ? 5.527 14.156 -4.047 1 96.56 28 ILE B CA 1
ATOM 1174 C C . ILE B 1 28 ? 6.637 13.219 -3.576 1 96.56 28 ILE B C 1
ATOM 1176 O O . ILE B 1 28 ? 6.91 12.203 -4.215 1 96.56 28 ILE B O 1
ATOM 1180 N N . SER B 1 29 ? 7.336 13.578 -2.473 1 94.44 29 SER B N 1
ATOM 1181 C CA . SER B 1 29 ? 8.359 12.711 -1.895 1 94.44 29 SER B CA 1
ATOM 1182 C C . SER B 1 29 ? 7.906 12.125 -0.563 1 94.44 29 SER B C 1
ATOM 1184 O O . SER B 1 29 ? 6.961 12.625 0.052 1 94.44 29 SER B O 1
ATOM 1186 N N . GLU B 1 30 ? 8.617 11.156 -0.139 1 95.06 30 GLU B N 1
ATOM 1187 C CA . GLU B 1 30 ? 8.359 10.578 1.175 1 95.06 30 GLU B CA 1
ATOM 1188 C C . GLU B 1 30 ? 8.586 11.602 2.285 1 95.06 30 GLU B C 1
ATOM 1190 O O . GLU B 1 30 ? 7.852 11.625 3.273 1 95.06 30 GLU B O 1
ATOM 1195 N N . GLU B 1 31 ? 9.578 12.398 2.088 1 95.31 31 GLU B N 1
ATOM 1196 C CA . GLU B 1 31 ? 9.836 13.453 3.062 1 95.31 31 GLU B CA 1
ATOM 1197 C C . GLU B 1 31 ? 8.688 14.453 3.129 1 95.31 31 GLU B C 1
ATOM 1199 O O . GLU B 1 31 ? 8.273 14.859 4.215 1 95.31 31 GLU B O 1
ATOM 1204 N N . ASP B 1 32 ? 8.148 14.852 1.975 1 95.94 32 ASP B N 1
ATOM 1205 C CA . ASP B 1 32 ? 6.992 15.742 1.937 1 95.94 32 ASP B CA 1
ATOM 1206 C C . ASP B 1 32 ? 5.828 15.172 2.736 1 95.94 32 ASP B C 1
ATOM 1208 O O . ASP B 1 32 ? 5.199 15.875 3.527 1 95.94 32 ASP B O 1
ATOM 1212 N N . LEU B 1 33 ? 5.57 13.93 2.586 1 97.19 33 LEU B N 1
ATOM 1213 C CA . LEU B 1 33 ? 4.438 13.281 3.236 1 97.19 33 LEU B CA 1
ATOM 1214 C C . LEU B 1 33 ? 4.688 13.125 4.73 1 97.19 33 LEU B C 1
ATOM 1216 O O . LEU B 1 33 ? 3.785 13.352 5.543 1 97.19 33 LEU B O 1
ATOM 1220 N N . THR B 1 34 ? 5.891 12.695 5.047 1 97.25 34 THR B N 1
ATOM 1221 C CA . THR B 1 34 ? 6.227 12.555 6.457 1 97.25 34 THR B CA 1
ATOM 1222 C C . THR B 1 34 ? 6.039 13.883 7.188 1 97.25 34 THR B C 1
ATOM 1224 O O . THR B 1 34 ? 5.418 13.93 8.25 1 97.25 34 THR B O 1
ATOM 1227 N N . ASP B 1 35 ? 6.578 14.93 6.594 1 97.12 35 ASP B N 1
ATOM 1228 C CA .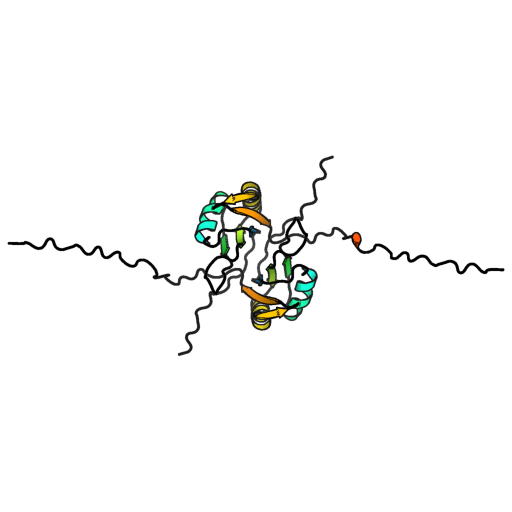 ASP B 1 35 ? 6.449 16.25 7.199 1 97.12 35 ASP B CA 1
ATOM 1229 C C . ASP B 1 35 ? 4.98 16.656 7.344 1 97.12 35 ASP B C 1
ATOM 1231 O O . ASP B 1 35 ? 4.566 17.141 8.398 1 97.12 35 ASP B O 1
ATOM 1235 N N . PHE B 1 36 ? 4.184 16.484 6.41 1 97.56 36 PHE B N 1
ATOM 1236 C CA . PHE B 1 36 ? 2.775 16.859 6.41 1 97.56 36 PHE B CA 1
ATOM 1237 C C . PHE B 1 36 ? 1.99 16.031 7.422 1 97.56 36 PHE B C 1
ATOM 1239 O O . PHE B 1 36 ? 1.245 16.578 8.234 1 97.56 36 PHE B O 1
ATOM 1246 N N . TYR B 1 37 ? 2.141 14.773 7.465 1 98.44 37 TYR B N 1
ATOM 1247 C CA . TYR B 1 37 ? 1.319 13.875 8.273 1 98.44 37 TYR B CA 1
ATOM 1248 C C . TYR B 1 37 ? 1.841 13.797 9.703 1 98.44 37 TYR B C 1
ATOM 1250 O O . TYR B 1 37 ? 1.15 13.305 10.594 1 98.44 37 TYR B O 1
ATOM 1258 N N . SER B 1 38 ? 3.066 14.266 9.922 1 98 38 SER B N 1
ATOM 1259 C CA . SER B 1 38 ? 3.592 14.289 11.281 1 98 38 SER B CA 1
ATOM 1260 C C . SER B 1 38 ? 2.738 15.172 12.188 1 98 38 SER B C 1
ATOM 1262 O O . SER B 1 38 ? 2.814 15.07 13.414 1 98 38 SER B O 1
ATOM 1264 N N . THR B 1 39 ? 1.994 16.047 11.602 1 97.38 39 THR B N 1
ATOM 1265 C CA . THR B 1 39 ? 1.089 16.906 12.344 1 97.38 39 THR B CA 1
ATOM 1266 C C . THR B 1 39 ? 0.03 16.078 13.07 1 97.38 39 THR B C 1
ATOM 1268 O O . THR B 1 39 ? -0.549 16.547 14.062 1 97.38 39 THR B O 1
ATOM 1271 N N . TYR B 1 40 ? -0.176 14.812 12.742 1 97.88 40 TYR B N 1
ATOM 1272 C CA . TYR B 1 40 ? -1.269 14.023 13.289 1 97.88 40 TYR B CA 1
ATOM 1273 C C . TYR B 1 40 ? -0.737 12.8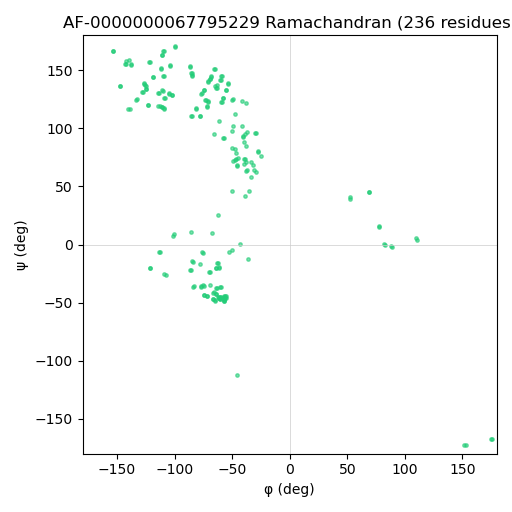98 14.172 1 97.88 40 TYR B C 1
ATOM 1275 O O . TYR B 1 40 ? -1.513 12.148 14.773 1 97.88 40 TYR B O 1
ATOM 1283 N N . GLY B 1 41 ? 0.535 12.75 14.18 1 97.19 41 GLY B N 1
ATOM 1284 C CA . GLY B 1 41 ? 1.148 11.719 15 1 97.19 41 GLY B CA 1
ATOM 1285 C C . GLY B 1 41 ? 2.477 11.234 14.453 1 97.19 41 GLY B C 1
ATOM 1286 O O . GLY B 1 41 ? 3.014 11.812 13.508 1 97.19 41 GLY B O 1
ATOM 1287 N N . ASP B 1 42 ? 2.979 10.203 15.086 1 95.75 42 ASP B N 1
ATOM 1288 C CA . ASP B 1 42 ? 4.273 9.641 14.719 1 95.75 42 ASP B CA 1
ATOM 1289 C C . ASP B 1 42 ? 4.156 8.773 13.461 1 95.75 42 ASP B C 1
ATOM 1291 O O . ASP B 1 42 ? 3.543 7.707 13.492 1 95.75 42 ASP B O 1
ATOM 1295 N N . VAL B 1 43 ? 4.727 9.258 12.391 1 96.81 43 VAL B N 1
ATOM 1296 C CA . VAL B 1 43 ? 4.828 8.477 11.164 1 96.81 43 VAL B CA 1
ATOM 1297 C C . VAL B 1 43 ? 6.066 7.586 11.219 1 96.81 43 VAL B C 1
ATOM 1299 O O . VAL B 1 43 ? 7.195 8.07 11.102 1 96.81 43 VAL B O 1
ATOM 1302 N N . GLN B 1 44 ? 5.883 6.363 11.312 1 94.31 44 GLN B N 1
ATOM 1303 C CA . GLN B 1 44 ? 6.992 5.434 11.5 1 94.31 44 GLN B CA 1
ATOM 1304 C C . GLN B 1 44 ? 7.645 5.07 10.172 1 94.31 44 GLN B C 1
ATOM 1306 O O . GLN B 1 44 ? 8.844 4.809 10.109 1 94.31 44 GLN B O 1
ATOM 1311 N N . VAL B 1 45 ? 6.844 4.965 9.188 1 92.94 45 VAL B N 1
ATOM 1312 C CA . VAL B 1 45 ? 7.324 4.637 7.848 1 92.94 45 VAL B CA 1
ATOM 1313 C C . VAL B 1 45 ? 6.445 5.324 6.805 1 92.94 45 VAL B C 1
ATOM 1315 O O . VAL B 1 45 ? 5.227 5.434 6.984 1 92.94 45 VAL B O 1
ATOM 1318 N N . ALA B 1 46 ? 7.125 5.887 5.801 1 95.69 46 ALA B N 1
ATOM 1319 C CA . ALA B 1 46 ? 6.445 6.391 4.609 1 95.69 46 ALA B CA 1
ATOM 1320 C C . ALA B 1 46 ? 7.023 5.766 3.344 1 95.69 46 ALA B C 1
ATOM 1322 O O . ALA B 1 46 ? 8.242 5.629 3.213 1 95.69 46 ALA B O 1
ATOM 1323 N N . HIS B 1 47 ? 6.113 5.348 2.5 1 95.25 47 HIS B N 1
ATOM 1324 C CA . HIS B 1 47 ? 6.531 4.777 1.226 1 95.25 47 HIS B CA 1
ATOM 1325 C C . HIS B 1 47 ? 5.723 5.359 0.07 1 95.25 47 HIS B C 1
ATOM 1327 O O . HIS B 1 47 ? 4.492 5.289 0.068 1 95.25 47 HIS B O 1
ATOM 1333 N N . VAL B 1 48 ? 6.496 5.91 -0.872 1 95.69 48 VAL B N 1
ATOM 1334 C CA . VAL B 1 48 ? 5.906 6.395 -2.117 1 95.69 48 VAL B CA 1
ATOM 1335 C C . VAL B 1 48 ? 6.305 5.473 -3.268 1 95.69 48 VAL B C 1
ATOM 1337 O O . VAL B 1 48 ? 7.492 5.262 -3.52 1 95.69 48 VAL B O 1
ATOM 1340 N N . ASN B 1 49 ? 5.266 4.848 -3.867 1 92.81 49 ASN B N 1
ATOM 1341 C CA . ASN B 1 49 ? 5.543 3.979 -5.004 1 92.81 49 ASN B CA 1
ATOM 1342 C C . ASN B 1 49 ? 5.895 4.785 -6.254 1 92.81 49 ASN B C 1
ATOM 1344 O O . ASN B 1 49 ? 5.102 5.609 -6.707 1 92.81 49 ASN B O 1
ATOM 1348 N N . LEU B 1 50 ? 7.062 4.488 -6.824 1 90.75 50 LEU B N 1
ATOM 1349 C CA . LEU B 1 50 ? 7.586 5.285 -7.93 1 90.75 50 LEU B CA 1
ATOM 1350 C C . LEU B 1 50 ? 7.539 4.5 -9.234 1 90.75 50 LEU B C 1
ATOM 1352 O O . LEU B 1 50 ? 7.684 3.273 -9.234 1 90.75 50 LEU B O 1
ATOM 1356 N N . ASP B 1 51 ? 7.277 5.266 -10.289 1 89.06 51 ASP B N 1
ATOM 1357 C CA . ASP B 1 51 ? 7.539 4.738 -11.625 1 89.06 51 ASP B CA 1
ATOM 1358 C C . ASP B 1 51 ? 9.039 4.668 -11.898 1 89.06 51 ASP B C 1
ATOM 1360 O O . ASP B 1 51 ? 9.711 5.695 -11.984 1 89.06 51 ASP B O 1
ATOM 1364 N N . ARG B 1 52 ? 9.531 3.543 -12.133 1 82.5 52 ARG B N 1
ATOM 1365 C CA . ARG B 1 52 ? 10.969 3.354 -12.25 1 82.5 52 ARG B CA 1
ATOM 1366 C C . ARG B 1 52 ? 11.508 3.998 -13.523 1 82.5 52 ARG B C 1
ATOM 1368 O O . ARG B 1 52 ? 12.695 4.301 -13.625 1 82.5 52 ARG B O 1
ATOM 1375 N N . ARG B 1 53 ? 10.656 4.172 -14.523 1 86.88 53 ARG B N 1
ATOM 1376 C CA . ARG B 1 53 ? 11.086 4.758 -15.789 1 86.88 53 ARG B CA 1
ATOM 1377 C C . ARG B 1 53 ? 11.234 6.27 -15.664 1 86.88 53 ARG B C 1
ATOM 1379 O O . ARG B 1 53 ? 12.172 6.855 -16.219 1 86.88 53 ARG B O 1
ATOM 1386 N N . THR B 1 54 ? 10.391 6.992 -14.883 1 90.38 54 THR B N 1
ATOM 1387 C CA . THR B 1 54 ? 10.375 8.445 -14.812 1 90.38 54 THR B CA 1
ATOM 1388 C C . THR B 1 54 ? 10.922 8.938 -13.477 1 90.38 54 THR B C 1
ATOM 1390 O O . THR B 1 54 ? 11.375 10.078 -13.367 1 90.38 54 THR B O 1
ATOM 1393 N N . GLY B 1 55 ? 10.812 8.07 -12.43 1 90.06 55 GLY B N 1
ATOM 1394 C CA . GLY B 1 55 ? 11.18 8.492 -11.086 1 90.06 55 GLY B CA 1
ATOM 1395 C C . GLY B 1 55 ? 10.07 9.25 -10.383 1 90.06 55 GLY B C 1
ATOM 1396 O O . GLY B 1 55 ? 10.242 9.703 -9.242 1 90.06 55 GLY B O 1
ATOM 1397 N N . TYR B 1 56 ? 8.906 9.43 -11.094 1 93.69 56 TYR B N 1
ATOM 1398 C CA . TYR B 1 56 ? 7.773 10.125 -10.492 1 93.69 56 TYR B CA 1
ATOM 1399 C C . TYR B 1 56 ? 6.898 9.164 -9.703 1 93.69 56 TYR B C 1
ATOM 1401 O O . TYR B 1 56 ? 6.883 7.965 -9.969 1 93.69 56 TYR B O 1
ATOM 1409 N N . ALA B 1 57 ? 6.227 9.719 -8.703 1 94.44 57 ALA B N 1
ATOM 1410 C CA . ALA B 1 57 ? 5.277 8.922 -7.926 1 94.44 57 ALA B CA 1
ATOM 1411 C C . ALA B 1 57 ? 4.168 8.375 -8.82 1 94.44 57 ALA B C 1
ATOM 1413 O O . ALA B 1 57 ? 3.666 9.07 -9.703 1 94.44 57 ALA B O 1
ATOM 1414 N N . LYS B 1 58 ? 3.717 7.125 -8.586 1 93.19 58 LYS B N 1
ATOM 1415 C CA . LYS B 1 58 ? 2.584 6.52 -9.281 1 93.19 58 LYS B CA 1
ATOM 1416 C C . LYS B 1 58 ? 1.262 7.066 -8.75 1 93.19 58 LYS B C 1
ATOM 1418 O O . LYS B 1 58 ? 0.196 6.746 -9.281 1 93.19 58 LYS B O 1
ATOM 1423 N N . GLY B 1 59 ? 1.26 7.891 -7.68 1 93 59 GLY B N 1
ATOM 1424 C CA . GLY B 1 59 ? 0.079 8.594 -7.207 1 93 59 GLY B CA 1
ATOM 1425 C C . GLY B 1 59 ? -0.444 8.07 -5.887 1 93 59 GLY B C 1
ATOM 1426 O O . GLY B 1 59 ? -1.531 8.445 -5.445 1 93 59 GLY B O 1
ATOM 1427 N N . TYR B 1 60 ? 0.202 7.172 -5.238 1 95.56 60 TYR B N 1
ATOM 1428 C CA . TYR B 1 60 ? -0.24 6.711 -3.926 1 95.56 60 TYR B CA 1
ATOM 1429 C C . TYR B 1 60 ? 0.949 6.461 -3.006 1 95.56 60 TYR B C 1
ATOM 1431 O O . TYR B 1 60 ? 2.078 6.289 -3.475 1 95.56 60 TYR B O 1
ATOM 1439 N N . ALA B 1 61 ? 0.677 6.492 -1.757 1 97.12 61 ALA B N 1
ATOM 1440 C CA . ALA B 1 61 ? 1.679 6.254 -0.721 1 97.12 61 ALA B CA 1
ATOM 1441 C C . ALA B 1 61 ? 1.088 5.461 0.441 1 97.12 61 ALA B C 1
ATOM 1443 O O . ALA B 1 61 ? -0.129 5.461 0.646 1 97.12 61 ALA B O 1
ATOM 1444 N N . LEU B 1 62 ? 1.962 4.773 1.147 1 97.44 62 LEU B N 1
ATOM 1445 C CA . LEU B 1 62 ? 1.644 4.094 2.398 1 97.44 62 LEU B CA 1
ATOM 1446 C C . LEU B 1 62 ? 2.312 4.785 3.58 1 97.44 62 LEU B C 1
ATOM 1448 O O . LEU B 1 62 ? 3.502 5.105 3.525 1 97.44 62 LEU B O 1
ATOM 1452 N N . LEU B 1 63 ? 1.54 5.023 4.598 1 97.38 63 LEU B N 1
ATOM 1453 C CA . LEU B 1 63 ? 2.082 5.535 5.852 1 97.38 63 LEU B CA 1
ATOM 1454 C C . LEU B 1 63 ? 1.704 4.625 7.02 1 97.38 63 LEU B C 1
ATOM 1456 O O . LEU B 1 63 ? 0.556 4.191 7.125 1 97.38 63 LEU B O 1
ATOM 1460 N N . GLN B 1 64 ? 2.684 4.406 7.828 1 96.31 64 GLN B N 1
ATOM 1461 C CA . GLN B 1 64 ? 2.408 3.65 9.039 1 96.31 64 GLN B CA 1
ATOM 1462 C C . GLN B 1 64 ? 2.461 4.551 10.273 1 96.31 64 GLN B C 1
ATOM 1464 O O . GLN B 1 64 ? 3.457 5.238 10.508 1 96.31 64 GLN B O 1
ATOM 1469 N N . PHE B 1 65 ? 1.387 4.496 11.008 1 97.44 65 PHE B N 1
ATOM 1470 C CA . PHE B 1 65 ? 1.32 5.172 12.305 1 97.44 65 PHE B CA 1
ATOM 1471 C C . PHE B 1 65 ? 1.458 4.168 13.445 1 97.44 65 PHE B C 1
ATOM 1473 O O . PHE B 1 65 ? 1.057 3.01 13.312 1 97.44 65 PHE B O 1
ATOM 1480 N N . ALA B 1 66 ? 1.927 4.633 14.547 1 94.62 66 ALA B N 1
ATOM 1481 C CA . ALA B 1 66 ? 2.117 3.768 15.711 1 94.62 66 ALA B CA 1
ATOM 1482 C C . ALA B 1 66 ? 0.783 3.439 16.375 1 94.62 66 ALA B C 1
ATOM 1484 O O . ALA B 1 66 ? 0.593 2.334 16.891 1 94.62 66 ALA B O 1
ATOM 1485 N N . THR B 1 67 ? -0.151 4.371 16.391 1 96.56 67 THR B N 1
ATOM 1486 C CA . THR B 1 67 ? -1.414 4.145 17.078 1 96.56 67 THR B CA 1
ATOM 1487 C C . THR B 1 67 ? -2.592 4.281 16.125 1 96.56 67 THR B C 1
ATOM 1489 O O . THR B 1 67 ? -2.514 5.02 15.133 1 96.56 67 THR B O 1
ATOM 1492 N N . LYS B 1 68 ? -3.645 3.682 16.469 1 97.31 68 LYS B N 1
ATOM 1493 C CA . LYS B 1 68 ? -4.871 3.791 15.695 1 97.31 68 LYS B CA 1
ATOM 1494 C C . LYS B 1 68 ? -5.426 5.211 15.734 1 97.31 68 LYS B C 1
ATOM 1496 O O . LYS B 1 68 ? -5.938 5.715 14.734 1 97.31 68 LYS B O 1
ATOM 1501 N N . ASP B 1 69 ? -5.367 5.836 16.922 1 98.19 69 ASP B N 1
ATOM 1502 C CA . ASP B 1 69 ? -5.891 7.191 17.094 1 98.19 69 ASP B CA 1
ATOM 1503 C C . ASP B 1 69 ? -5.215 8.164 16.125 1 98.19 69 ASP B C 1
ATOM 1505 O O . ASP B 1 69 ? -5.883 8.984 15.492 1 98.19 69 ASP B O 1
ATOM 1509 N N . ASP B 1 70 ? -3.926 8.086 16 1 98.5 70 ASP B N 1
ATOM 1510 C CA . ASP B 1 70 ? -3.203 8.945 15.07 1 98.5 70 ASP B CA 1
ATOM 1511 C C . ASP B 1 70 ? -3.666 8.703 13.633 1 98.5 70 ASP B C 1
ATOM 1513 O O . ASP B 1 70 ? -3.9 9.656 12.883 1 98.5 70 ASP B O 1
ATOM 1517 N N . ALA B 1 71 ? -3.768 7.453 13.266 1 98.31 71 ALA B N 1
ATOM 1518 C CA . ALA B 1 71 ? -4.203 7.105 11.914 1 98.31 71 ALA B CA 1
ATOM 1519 C C . ALA B 1 71 ? -5.617 7.605 11.648 1 98.31 71 ALA B C 1
ATOM 1521 O O . ALA B 1 71 ? -5.891 8.18 10.594 1 98.31 71 ALA B O 1
ATOM 1522 N N . ASP B 1 72 ? -6.477 7.371 12.648 1 98.25 72 ASP B N 1
ATOM 1523 C CA . ASP B 1 72 ? -7.848 7.859 12.539 1 98.25 72 ASP B CA 1
ATOM 1524 C C . ASP B 1 72 ? -7.879 9.375 12.328 1 98.25 72 ASP B C 1
ATOM 1526 O O . ASP B 1 72 ? -8.602 9.875 11.469 1 98.25 72 ASP B O 1
ATOM 1530 N N . THR B 1 73 ? -7.172 10.047 13.109 1 98.5 73 THR B N 1
ATOM 1531 C CA . THR B 1 73 ? -7.117 11.508 13.016 1 98.5 73 THR B CA 1
ATOM 1532 C C . THR B 1 73 ? -6.594 11.938 11.648 1 98.5 73 THR B C 1
ATOM 1534 O O . THR B 1 73 ? -7.156 12.836 11.016 1 98.5 73 THR B O 1
ATOM 1537 N N . ALA B 1 74 ? -5.48 11.281 11.234 1 98.75 74 ALA B N 1
ATOM 1538 C CA . ALA B 1 74 ? -4.902 11.609 9.93 1 98.75 74 ALA B CA 1
ATOM 1539 C C . ALA B 1 74 ? -5.938 11.445 8.82 1 98.75 74 ALA B C 1
ATOM 1541 O O . ALA B 1 74 ? -6.078 12.32 7.961 1 98.75 74 ALA B O 1
ATOM 1542 N N . ILE B 1 75 ? -6.68 10.336 8.844 1 98.25 75 ILE B N 1
ATOM 1543 C CA . ILE B 1 75 ? -7.68 10.055 7.824 1 98.25 75 ILE B CA 1
ATOM 1544 C C . ILE B 1 75 ? -8.797 11.086 7.898 1 98.25 75 ILE B C 1
ATOM 1546 O O . ILE B 1 75 ? -9.164 11.695 6.887 1 98.25 75 ILE B O 1
ATOM 1550 N N . ALA B 1 76 ? -9.32 11.344 9.062 1 98.25 76 ALA B N 1
ATOM 1551 C CA . ALA B 1 76 ? -10.422 12.273 9.258 1 98.25 76 ALA B CA 1
ATOM 1552 C C . ALA B 1 76 ? -10.055 13.68 8.781 1 98.25 76 ALA B C 1
ATOM 1554 O O . ALA B 1 76 ? -10.875 14.383 8.195 1 98.25 76 ALA B O 1
ATOM 1555 N N . GLU B 1 77 ? -8.883 14.039 8.984 1 98.31 77 GLU B N 1
ATOM 1556 C CA . GLU B 1 77 ? -8.469 15.422 8.734 1 98.31 77 GLU B CA 1
ATOM 1557 C C . GLU B 1 77 ? -8.062 15.617 7.273 1 98.31 77 GLU B C 1
ATOM 1559 O O . GLU B 1 77 ? -8.094 16.734 6.762 1 98.31 77 GLU B O 1
ATOM 1564 N N . THR B 1 78 ? -7.719 14.531 6.621 1 98.44 78 THR B N 1
ATOM 1565 C CA . THR B 1 78 ? -7.062 14.797 5.344 1 98.44 78 THR B CA 1
ATOM 1566 C C . THR B 1 78 ? -7.836 14.148 4.199 1 98.44 78 THR B C 1
ATOM 1568 O O . THR B 1 78 ? -7.613 14.484 3.031 1 98.44 78 THR B O 1
ATOM 1571 N N . ASN B 1 79 ? -8.656 13.164 4.48 1 97.94 79 ASN B N 1
ATOM 1572 C CA . ASN B 1 79 ? -9.438 12.578 3.391 1 97.94 79 ASN B CA 1
ATOM 1573 C C . ASN B 1 79 ? -10.312 13.625 2.705 1 97.94 79 ASN B C 1
ATOM 1575 O O . ASN B 1 79 ? -11.086 14.32 3.361 1 97.94 79 ASN B O 1
ATOM 1579 N N . GLY B 1 80 ? -10.109 13.773 1.392 1 96.94 80 GLY B N 1
ATOM 1580 C CA . GLY B 1 80 ? -10.891 14.727 0.62 1 96.94 80 GLY B CA 1
ATOM 1581 C C . GLY B 1 80 ? -10.281 16.109 0.595 1 96.94 80 GLY B C 1
ATOM 1582 O O . GLY B 1 80 ? -10.773 17 -0.107 1 96.94 80 GLY B O 1
ATOM 1583 N N . VAL B 1 81 ? -9.195 16.281 1.276 1 96.94 81 VAL B N 1
ATOM 1584 C CA . VAL B 1 81 ? -8.57 17.594 1.352 1 96.94 81 VAL B CA 1
ATOM 1585 C C . VAL B 1 81 ? -7.66 17.812 0.141 1 96.94 81 VAL B C 1
ATOM 1587 O O . VAL B 1 81 ? -7.016 16.875 -0.331 1 96.94 81 VAL B O 1
ATOM 1590 N N . GLU B 1 82 ? -7.641 19.062 -0.292 1 96.56 82 GLU B N 1
ATOM 1591 C CA . GLU B 1 82 ? -6.746 19.422 -1.389 1 96.56 82 GLU B CA 1
ATOM 1592 C C . GLU B 1 82 ? -5.305 19.531 -0.907 1 96.56 82 GLU B C 1
ATOM 1594 O O . GLU B 1 82 ? -5.035 20.188 0.105 1 96.56 82 GLU B O 1
ATOM 1599 N N . PHE B 1 83 ? -4.441 18.938 -1.55 1 94.69 83 PHE B N 1
ATOM 1600 C CA . PHE B 1 83 ? -3.004 18.953 -1.299 1 94.69 83 PHE B CA 1
ATOM 1601 C C . PHE B 1 83 ? -2.225 19.016 -2.607 1 94.69 83 PHE B C 1
ATOM 1603 O O . PHE B 1 83 ? -2.322 18.109 -3.436 1 94.69 83 PHE B O 1
ATOM 1610 N N . LEU B 1 84 ? -1.461 20.078 -2.857 1 94.12 84 LEU B N 1
ATOM 1611 C CA . LEU B 1 84 ? -0.711 20.297 -4.09 1 94.12 84 LEU B CA 1
ATOM 1612 C C . LEU B 1 84 ? -1.614 20.156 -5.309 1 94.12 84 LEU B C 1
ATOM 1614 O O . LEU B 1 84 ? -1.274 19.453 -6.258 1 94.12 84 LEU B O 1
ATOM 1618 N N . GLU B 1 85 ? -2.863 20.672 -5.191 1 94.38 85 GLU B N 1
ATOM 1619 C CA . GLU B 1 85 ? -3.824 20.797 -6.281 1 94.38 85 GLU B CA 1
ATOM 1620 C C . GLU B 1 85 ? -4.484 19.469 -6.598 1 94.38 85 GLU B C 1
ATOM 1622 O O . GLU B 1 85 ? -5.016 19.266 -7.691 1 94.38 85 GLU B O 1
ATOM 1627 N N . HIS B 1 86 ? -4.375 18.547 -5.719 1 96.81 86 HIS B N 1
ATOM 1628 C CA . HIS B 1 86 ? -5.051 17.25 -5.848 1 96.81 86 HIS B CA 1
ATOM 1629 C C . HIS B 1 86 ? -5.867 16.938 -4.598 1 96.81 86 HIS B C 1
ATOM 1631 O O . HIS B 1 86 ? -5.418 17.188 -3.477 1 96.81 86 HIS B O 1
ATOM 1637 N N . ASN B 1 87 ? -7.074 16.406 -4.773 1 96.75 87 ASN B N 1
ATOM 1638 C CA . ASN B 1 87 ? -7.852 15.969 -3.619 1 96.75 87 ASN B CA 1
ATOM 1639 C C . ASN B 1 87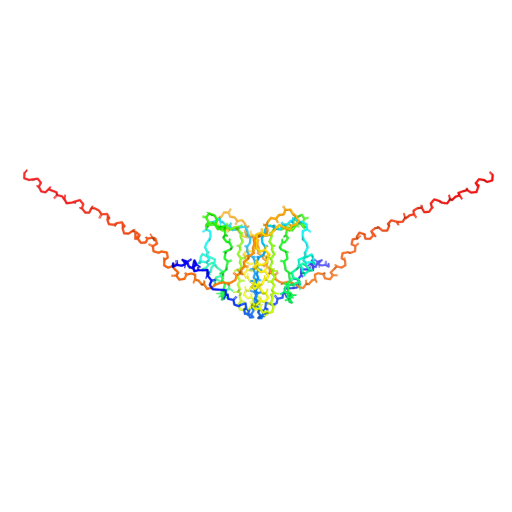 ? -7.414 14.586 -3.139 1 96.75 87 ASN B C 1
ATOM 1641 O O . ASN B 1 87 ? -7.566 13.594 -3.855 1 96.75 87 ASN B O 1
ATOM 1645 N N . LEU B 1 88 ? -6.926 14.562 -1.93 1 97.62 88 LEU B N 1
ATOM 1646 C CA . LEU B 1 88 ? -6.43 13.305 -1.38 1 97.62 88 LEU B CA 1
ATOM 1647 C C . LEU B 1 88 ? -7.578 12.344 -1.113 1 97.62 88 LEU B C 1
ATOM 1649 O O . LEU B 1 88 ? -8.688 12.766 -0.777 1 97.62 88 LEU B O 1
ATOM 1653 N N . GLU B 1 89 ? -7.391 11.117 -1.332 1 96.75 89 GLU B N 1
ATOM 1654 C CA . GLU B 1 89 ? -8.219 10.023 -0.834 1 96.75 89 GLU B CA 1
ATOM 1655 C C . GLU B 1 89 ? -7.449 9.148 0.151 1 96.75 89 GLU B C 1
ATOM 1657 O O . GLU B 1 89 ? -6.41 8.586 -0.194 1 96.75 89 GLU B O 1
ATOM 1662 N N . VAL B 1 90 ? -7.902 9.062 1.36 1 97.56 90 VAL B N 1
ATOM 1663 C CA . VAL B 1 90 ? -7.137 8.438 2.434 1 97.56 90 VAL B CA 1
ATOM 1664 C C . VAL B 1 90 ? -7.992 7.375 3.127 1 97.56 90 VAL B C 1
ATOM 1666 O O . VAL B 1 90 ? -9.148 7.629 3.463 1 97.56 90 VAL B O 1
ATOM 1669 N N . SER B 1 91 ? -7.465 6.242 3.309 1 96.31 91 SER B N 1
ATOM 1670 C CA . SER B 1 91 ? -8.164 5.152 3.98 1 96.31 91 SER B CA 1
ATOM 1671 C C . SER B 1 91 ? -7.188 4.188 4.645 1 96.31 91 SER B C 1
ATOM 1673 O O . SER B 1 91 ? -5.98 4.266 4.41 1 96.31 91 SER B O 1
ATOM 1675 N N . PHE B 1 92 ? -7.746 3.359 5.496 1 96.19 92 PHE B N 1
ATOM 1676 C CA . PHE B 1 92 ? -6.926 2.287 6.047 1 96.19 92 PHE B CA 1
ATOM 1677 C C . PHE B 1 92 ? -6.566 1.271 4.973 1 96.19 92 PHE B C 1
ATOM 1679 O O . PHE B 1 92 ? -7.398 0.938 4.125 1 96.19 92 PHE B O 1
ATOM 1686 N N . ALA B 1 93 ? -5.395 0.755 5.102 1 94.62 93 ALA B N 1
ATOM 1687 C CA . ALA B 1 93 ? -4.973 -0.29 4.176 1 94.62 93 ALA B CA 1
ATOM 1688 C C . ALA B 1 93 ? -5.656 -1.616 4.492 1 94.62 93 ALA B C 1
ATOM 1690 O O . ALA B 1 93 ? -6.16 -2.293 3.592 1 94.62 93 ALA B O 1
ATOM 1691 N N . PHE B 1 94 ? -5.734 -1.986 5.758 1 91.62 94 PHE B N 1
ATOM 1692 C CA . PHE B 1 94 ? -6.23 -3.301 6.141 1 91.62 94 PHE B CA 1
ATOM 1693 C C . PHE B 1 94 ? -7.543 -3.18 6.906 1 91.62 94 PHE B C 1
ATOM 1695 O O . PHE B 1 94 ? -7.672 -2.342 7.801 1 91.62 94 PHE B O 1
ATOM 1702 N N . HIS B 1 95 ? -8.484 -3.986 6.441 1 90.69 95 HIS B N 1
ATOM 1703 C CA . HIS B 1 95 ? -9.812 -4.016 7.047 1 90.69 95 HIS B CA 1
ATOM 1704 C C . HIS B 1 95 ? -10.32 -5.449 7.184 1 90.69 95 HIS B C 1
ATOM 1706 O O . HIS B 1 95 ? -9.883 -6.34 6.457 1 90.69 95 HIS B O 1
ATOM 1712 N N . GLU B 1 96 ? -11.172 -5.59 8.117 1 84.75 96 GLU B N 1
ATOM 1713 C CA . GLU B 1 96 ? -11.883 -6.863 8.18 1 84.75 96 GLU B CA 1
ATOM 1714 C C . GLU B 1 96 ? -12.734 -7.086 6.938 1 84.75 96 GLU B C 1
ATOM 1716 O O . GLU B 1 96 ? -13.297 -6.137 6.387 1 84.75 96 GLU B O 1
ATOM 1721 N N . ALA B 1 97 ? -12.586 -8.367 6.441 1 70.94 97 ALA B N 1
ATOM 1722 C CA . ALA B 1 97 ? -13.406 -8.719 5.285 1 70.94 97 ALA B CA 1
ATOM 1723 C C . ALA B 1 97 ? -14.875 -8.352 5.52 1 70.94 97 ALA B C 1
ATOM 1725 O O . ALA B 1 97 ? -15.367 -8.445 6.645 1 70.94 97 ALA B O 1
ATOM 1726 N N . ASP B 1 98 ? -15.305 -7.562 4.527 1 60.72 98 ASP B N 1
ATOM 1727 C CA . ASP B 1 98 ? -16.719 -7.258 4.648 1 60.72 98 ASP B CA 1
ATOM 1728 C C . ASP B 1 98 ? -17.562 -8.539 4.66 1 60.72 98 ASP B C 1
ATOM 1730 O O . ASP B 1 98 ? -17.422 -9.383 3.771 1 60.72 98 ASP B O 1
ATOM 1734 N N . THR B 1 99 ? -17.844 -9.102 5.809 1 51.5 99 THR B N 1
ATOM 1735 C CA . THR B 1 99 ? -18.797 -10.203 5.852 1 51.5 99 THR B CA 1
ATOM 1736 C C . THR B 1 99 ? -20.078 -9.82 5.113 1 51.5 99 THR B C 1
ATOM 1738 O O . THR B 1 99 ? -21.062 -10.57 5.141 1 51.5 99 THR B O 1
ATOM 1741 N N . SER B 1 100 ? -20.141 -8.727 4.719 1 48.81 100 SER B N 1
ATOM 1742 C CA . SER B 1 100 ? -21.469 -8.492 4.141 1 48.81 100 SER B CA 1
ATOM 1743 C C . SER B 1 100 ? -21.688 -9.352 2.895 1 48.81 100 SER B C 1
ATOM 1745 O O . SER B 1 100 ? -20.844 -9.367 1.993 1 48.81 100 SER B O 1
ATOM 1747 N N . ILE B 1 101 ? -22.312 -10.5 3.039 1 43.22 101 ILE B N 1
ATOM 1748 C CA . ILE B 1 101 ? -22.922 -11.453 2.115 1 43.22 101 ILE B CA 1
ATOM 1749 C C . ILE B 1 101 ? -23.344 -10.742 0.834 1 43.22 101 ILE B C 1
ATOM 1751 O O . ILE B 1 101 ? -24.188 -9.844 0.867 1 43.22 101 ILE B O 1
ATOM 1755 N N . SER B 1 102 ? -22.406 -10.445 0.004 1 42.34 102 SER B N 1
ATOM 1756 C CA . SER B 1 102 ? -22.938 -10.133 -1.313 1 42.34 102 SER B CA 1
ATOM 1757 C C . SER B 1 102 ? -24.125 -11.039 -1.659 1 42.34 102 SER B C 1
ATOM 1759 O O . SER B 1 102 ? -23.938 -12.219 -1.961 1 42.34 102 SER B O 1
ATOM 1761 N N . GLN B 1 103 ? -25.094 -10.93 -0.938 1 40.72 103 GLN B N 1
ATOM 1762 C CA . GLN B 1 103 ? -26.375 -11.531 -1.277 1 40.72 103 GLN B CA 1
ATOM 1763 C C . GLN B 1 103 ? -26.641 -11.469 -2.779 1 40.72 103 GLN B C 1
ATOM 1765 O O . GLN B 1 103 ? -27.672 -11.938 -3.258 1 40.72 103 GLN B O 1
ATOM 1770 N N . HIS B 1 104 ? -25.797 -10.664 -3.428 1 39.34 104 HIS B N 1
ATOM 1771 C CA . HIS B 1 104 ? -26.453 -10.461 -4.719 1 39.34 104 HIS B CA 1
ATOM 1772 C C . HIS B 1 104 ? -26.438 -11.742 -5.547 1 39.34 104 HIS B C 1
ATOM 1774 O O . HIS B 1 104 ? -27.203 -11.867 -6.512 1 39.34 104 HIS B O 1
ATOM 1780 N N . ARG B 1 105 ? -25.359 -12.555 -5.438 1 40.53 105 ARG B N 1
ATOM 1781 C CA . ARG B 1 105 ? -25.344 -13.367 -6.648 1 40.53 105 ARG B CA 1
ATOM 1782 C C . ARG B 1 105 ? -26.375 -14.492 -6.566 1 40.53 105 ARG B C 1
ATOM 1784 O O . ARG B 1 105 ? -26.375 -15.406 -7.395 1 40.53 105 ARG B O 1
ATOM 1791 N N . ILE B 1 106 ? -26.828 -14.758 -5.316 1 38.56 106 ILE B N 1
ATOM 1792 C CA . ILE B 1 106 ? -27.672 -15.945 -5.492 1 38.56 106 ILE B CA 1
ATOM 1793 C C . ILE B 1 106 ? -28.906 -15.586 -6.309 1 38.56 106 ILE B C 1
ATOM 1795 O O . ILE B 1 106 ? -29.953 -15.227 -5.746 1 38.56 106 ILE B O 1
ATOM 1799 N N . ARG B 1 107 ? -29 -14.5 -6.863 1 39.25 107 ARG B N 1
ATOM 1800 C CA . ARG B 1 107 ? -30.312 -14.531 -7.516 1 39.25 107 ARG B CA 1
ATOM 1801 C C . ARG B 1 107 ? -30.484 -15.805 -8.328 1 39.25 107 ARG B C 1
ATOM 1803 O O . ARG B 1 107 ? -29.672 -16.125 -9.195 1 39.25 107 ARG B O 1
ATOM 1810 N N . GLY B 1 108 ? -31.156 -16.766 -7.711 1 36.47 108 GLY B N 1
ATOM 1811 C CA . GLY B 1 108 ? -31.875 -17.969 -8.117 1 36.47 108 GLY B CA 1
ATOM 1812 C C . GLY B 1 108 ? -32.438 -17.875 -9.531 1 36.47 108 GLY B C 1
ATOM 1813 O O . GLY B 1 108 ? -33.188 -16.969 -9.852 1 36.47 108 GLY B O 1
ATOM 1814 N N . SER B 1 109 ? -31.672 -18.094 -10.477 1 38.06 109 SER B N 1
ATOM 1815 C CA . SER B 1 109 ? -32.281 -18.531 -11.734 1 38.06 109 SER B CA 1
ATOM 1816 C C . SER B 1 109 ? -33.469 -19.422 -11.5 1 38.06 109 SER B C 1
ATOM 1818 O O . SER B 1 109 ? -33.312 -20.594 -11.117 1 38.06 109 SER B O 1
ATOM 1820 N N . GLU B 1 110 ? -34.406 -19.062 -10.57 1 42.72 110 GLU B N 1
ATOM 1821 C CA . GLU B 1 110 ? -35.719 -19.734 -10.617 1 42.72 110 GLU B CA 1
ATOM 1822 C C . GLU B 1 110 ? -36.156 -19.938 -12.055 1 42.72 110 GLU B C 1
ATOM 1824 O O . GLU B 1 110 ? -36.688 -19.016 -12.688 1 42.72 110 GLU B O 1
ATOM 1829 N N . ASN B 1 111 ? -35.281 -20.328 -12.945 1 36.25 111 ASN B N 1
ATOM 1830 C CA . ASN B 1 111 ? -35.844 -20.625 -14.25 1 36.25 111 ASN B CA 1
ATOM 1831 C C . ASN B 1 111 ? -37.188 -21.391 -14.109 1 36.25 111 ASN B C 1
ATOM 1833 O O . ASN B 1 111 ? -37.344 -22.203 -13.203 1 36.25 111 ASN B O 1
ATOM 1837 N N . ARG B 1 112 ? -38.312 -20.891 -14.68 1 46.03 112 ARG B N 1
ATOM 1838 C CA . ARG B 1 112 ? -39.656 -21.109 -15.141 1 46.03 112 ARG B CA 1
ATOM 1839 C C . ARG B 1 112 ? -39.844 -22.516 -15.695 1 46.03 112 ARG B C 1
ATOM 1841 O O . ARG B 1 112 ? -39.281 -22.859 -16.734 1 46.03 112 ARG B O 1
ATOM 1848 N N . SER B 1 113 ? -39.844 -23.531 -14.797 1 43.78 113 SER B N 1
ATOM 1849 C CA . SER B 1 113 ? -40.375 -24.812 -15.219 1 43.78 113 SER B CA 1
ATOM 1850 C C . SER B 1 113 ? -41.594 -24.625 -16.109 1 43.78 113 SER B C 1
ATOM 1852 O O . SER B 1 113 ? -42.625 -24.109 -15.672 1 43.78 113 SER B O 1
ATOM 1854 N N . ARG B 1 114 ? -41.469 -24.219 -17.312 1 44.94 114 ARG B N 1
ATOM 1855 C CA . ARG B 1 114 ? -42.531 -24.25 -18.297 1 44.94 114 ARG B CA 1
ATOM 1856 C C . ARG B 1 114 ? -43.344 -25.547 -18.203 1 44.94 114 ARG B C 1
ATOM 1858 O O . ARG B 1 114 ? -42.75 -26.641 -18.266 1 44.94 114 ARG B O 1
ATOM 1865 N N . SER B 1 115 ? -44.438 -25.484 -17.438 1 45.47 115 SER B N 1
ATOM 1866 C CA . SER B 1 115 ? -45.531 -26.453 -17.391 1 45.47 115 SER B CA 1
ATOM 1867 C C . SER B 1 115 ? -45.875 -26.969 -18.781 1 45.47 115 SER B C 1
ATOM 1869 O O . SER B 1 115 ? -46.188 -26.188 -19.672 1 45.47 115 SER B O 1
ATOM 1871 N N . PRO B 1 116 ? -45.25 -28.062 -19.328 1 45.38 116 PRO B N 1
ATOM 1872 C CA . PR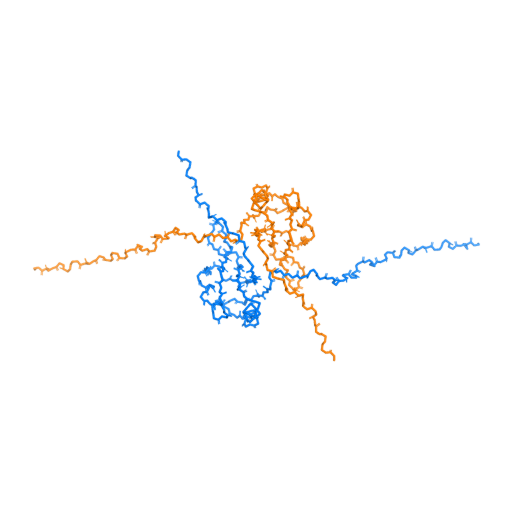O B 1 116 ? -45.75 -28.641 -20.562 1 45.38 116 PRO B CA 1
ATOM 1873 C C . PRO B 1 116 ? -47.281 -28.797 -20.562 1 45.38 116 PRO B C 1
ATOM 1875 O O . PRO B 1 116 ? -47.844 -29.422 -19.656 1 45.38 116 PRO B O 1
ATOM 1878 N N . GLY B 1 117 ? -48.094 -27.75 -20.703 1 41.12 117 GLY B N 1
ATOM 1879 C CA . GLY B 1 117 ? -49.5 -27.953 -20.922 1 41.12 117 GLY B CA 1
ATOM 1880 C C . GLY B 1 117 ? -49.844 -29.141 -21.797 1 41.12 117 GLY B C 1
ATOM 1881 O O . GLY B 1 117 ? -49.219 -29.312 -22.859 1 41.12 117 GLY B O 1
ATOM 1882 N N . ARG B 1 118 ? -50.188 -30.344 -21.266 1 49.44 118 ARG B N 1
ATOM 1883 C CA . ARG B 1 118 ? -50.875 -31.469 -21.875 1 49.44 118 ARG B CA 1
ATOM 1884 C C . ARG B 1 118 ? -51.969 -31 -22.828 1 49.44 118 ARG B C 1
ATOM 1886 O O . ARG B 1 118 ? -52.938 -30.406 -22.406 1 49.44 118 ARG B O 1
ATOM 1893 N N . ARG B 1 119 ? -51.688 -30.344 -23.875 1 41.41 119 ARG B N 1
ATOM 1894 C CA . ARG B 1 119 ? -52.844 -30.203 -24.75 1 41.41 119 ARG B CA 1
ATOM 1895 C C . ARG B 1 119 ? -53.562 -31.547 -24.953 1 41.41 119 ARG B C 1
ATOM 1897 O O . ARG B 1 119 ? -52.906 -32.562 -25.266 1 41.41 119 ARG B O 1
ATOM 1904 N N . ARG B 1 120 ? -54.812 -31.625 -24.391 1 37.41 120 ARG B N 1
ATOM 1905 C CA . ARG B 1 120 ? -55.906 -32.406 -24.969 1 37.41 120 ARG B CA 1
ATOM 1906 C C . ARG B 1 120 ? -56.062 -32.094 -26.453 1 37.41 120 ARG B C 1
ATOM 1908 O O . ARG B 1 120 ? -55.906 -30.938 -26.875 1 37.41 120 ARG B O 1
#

Organism: Yarrowia lipolytica (strain CLIB 122 / E 150) (NCBI:txid284591)